Protein AF-C5BN97-F1 (afdb_monomer_lite)

Organism: Teredinibacter turnerae (strain ATCC 39867 / T7901) (NCBI:txid377629)

Sequence (368 aa):
MNRIRDDYDNSREVPTSAPDWLEAVNAIATIKQTDPAAATNGRILEQIHHSADVQHKENLAAYRKSTANRHRILKAMTPYWRKLAYSVDEVGNRLKEITTRAQSIDQQMLKFNEIVAGTHQAERALKASSITQFVIAALVIAVAAGGAFFNFHLIALPMSEMVGSAQRIGGVKVADLAALVIICLETTAGIFLLESLRITQLFPLIGSMDDRVRRAIMICASCLLLILASTESALAFMRDQIALDLANLRASLAGVDSAEGHSGINSWIPLAANMVLGFILPLALTMVAIPLEYLLQTARTLLGSLAEILLAASVSILRLTASGIKHTGVVVIGLYDLLIAAPLWVENLIRQKQRKAENQYAAQTEEF

Foldseek 3Di:
DVLLVVLVVLLDDDDDDDQPLVVLVVVVVPDDDDDPCPVVVVVSVVVSVVSVVVVVVVSVVVVVVSVVVSVVSVVVCVVVVVVVVVVVVVVVVVVVVVVVVVVVVVVVVVLVVCVVVVPPVSVCVVLVVLVVLLVVLVVVLVVLVVLLVVLLVLQLPLQCVVVPVPDDDPNHGVSSVVSVVLLVLLLVLLLLLCVLVVVFDPDVVLVPDDNVVSVVSNVVSVVSLQVSLQVQLVSNLVVVVVVVVVVVVVCVVVVPPPPPDDPPPCPVVVSVVSSVSSNVSSVVSSCSSNSVRSNVVSVVVVVVVVVVVVVVVVVVVVVVVVVVVVVVVVVVVVVVCCVVVVVVVVVVVVVVVVVVVVVVVVVVVVVD

Radius of gyration: 54.44 Å; chains: 1; bounding box: 127×70×196 Å

pLDDT: mean 83.61, std 12.21, range [41.44, 97.0]

Secondary structure (DSSP, 8-state):
-HHHHHHHHTTSPPPPPPPTHHHHHHHHHTS---SS-HHHHHHHHHHHHHHHHHHHHHHHHHHHHHHHHHHHHHHHHHHHHHHHHHHHHHHHHHHHHHHHHHHHHHHHHHHHHHHHTT-HHHHHHHHHHHHHHHHHHHHHHHHHHHHHHHHHHHHHHHHHHHHTTT-EETTEEHHHHHHHHHHHHHHHHHHHHHHHTTS--S-HHHHTS-HHHHHHHHHHHHHHHHHHHHHHHHHHHHHHHHHHHHHHHHHHHTT---------TTTHHHHHHHHHHHHHHHHHHHTTHHHHHHHHHHHHHHHHHHHHHHHHHHHHHHHHHHHHHHHHHHHHHHHHHHHHHHHHHHHHHHHHHHHHHHHHHHHHHTT-

Structure (mmCIF, N/CA/C/O backbone):
data_AF-C5BN97-F1
#
_entry.id   AF-C5BN97-F1
#
loop_
_atom_site.group_PDB
_atom_site.id
_atom_site.type_symbol
_atom_site.label_atom_id
_atom_site.label_alt_id
_atom_site.label_comp_id
_atom_site.label_asym_id
_atom_site.label_entity_id
_atom_site.label_seq_id
_atom_site.pdbx_PDB_ins_code
_atom_site.Cartn_x
_atom_site.Cartn_y
_atom_site.Cartn_z
_atom_site.occupancy
_atom_site.B_iso_or_equiv
_atom_site.auth_seq_id
_atom_site.auth_comp_id
_atom_site.auth_asym_id
_atom_site.auth_atom_id
_atom_site.pdbx_PDB_model_num
ATOM 1 N N . MET A 1 1 ? -33.723 -11.273 41.956 1.00 53.72 1 MET A N 1
ATOM 2 C CA . MET A 1 1 ? -35.151 -11.026 41.668 1.00 53.72 1 MET A CA 1
ATOM 3 C C . MET A 1 1 ? -36.000 -11.080 42.937 1.00 53.72 1 MET A C 1
ATOM 5 O O . MET A 1 1 ? -36.655 -10.091 43.224 1.00 53.72 1 MET A O 1
ATOM 9 N N . ASN A 1 2 ? -35.919 -12.151 43.738 1.00 64.38 2 ASN A N 1
ATOM 10 C CA . ASN A 1 2 ? -36.760 -12.342 44.938 1.00 64.38 2 ASN A CA 1
ATOM 11 C C . ASN A 1 2 ? -36.662 -11.194 45.956 1.00 64.38 2 ASN A C 1
ATOM 13 O O . ASN A 1 2 ? -37.676 -10.634 46.335 1.00 64.38 2 ASN A O 1
ATOM 17 N N . ARG A 1 3 ? -35.448 -10.719 46.255 1.00 64.81 3 ARG A N 1
ATOM 18 C CA . ARG A 1 3 ? -35.224 -9.649 47.244 1.00 64.81 3 ARG A CA 1
ATOM 19 C C . ARG A 1 3 ? -35.916 -8.312 46.924 1.00 64.81 3 ARG A C 1
ATOM 21 O O . ARG A 1 3 ? -36.402 -7.658 47.829 1.00 64.81 3 ARG A O 1
ATOM 28 N N . ILE A 1 4 ? -35.997 -7.922 45.645 1.00 67.12 4 ILE A N 1
ATOM 29 C CA . ILE A 1 4 ? -36.695 -6.686 45.225 1.00 67.12 4 ILE A CA 1
ATOM 30 C C . ILE A 1 4 ? -38.209 -6.845 45.390 1.00 67.12 4 ILE A C 1
ATOM 32 O O . ILE A 1 4 ? -38.893 -5.894 45.752 1.00 67.12 4 ILE A O 1
ATOM 36 N N . ARG A 1 5 ? -38.725 -8.047 45.119 1.00 71.19 5 ARG A N 1
ATOM 37 C CA . ARG A 1 5 ? -40.144 -8.373 45.263 1.00 71.19 5 ARG A CA 1
ATOM 38 C C . ARG A 1 5 ? -40.550 -8.420 46.735 1.00 71.19 5 ARG A C 1
ATOM 40 O O . ARG A 1 5 ? -41.522 -7.775 47.100 1.00 71.19 5 ARG A O 1
ATOM 47 N N . ASP A 1 6 ? -39.742 -9.062 47.572 1.00 75.56 6 ASP A N 1
ATOM 48 C CA . ASP A 1 6 ? -39.957 -9.126 49.020 1.00 75.56 6 ASP A CA 1
ATOM 49 C C . ASP A 1 6 ? -39.900 -7.725 49.652 1.00 75.56 6 ASP A C 1
ATOM 51 O O . ASP A 1 6 ? -40.763 -7.352 50.443 1.00 75.56 6 ASP A O 1
ATOM 55 N N . ASP A 1 7 ? -38.923 -6.900 49.265 1.00 70.88 7 ASP A N 1
ATOM 56 C CA . ASP A 1 7 ? -38.816 -5.514 49.731 1.00 70.88 7 ASP A CA 1
ATOM 57 C C . ASP A 1 7 ? -39.994 -4.641 49.213 1.00 70.88 7 ASP A C 1
ATOM 59 O O . ASP A 1 7 ? -40.399 -3.678 49.873 1.00 70.88 7 ASP A O 1
ATOM 63 N N . TYR A 1 8 ? -40.579 -4.963 48.049 1.00 73.06 8 TYR A N 1
ATOM 64 C CA . TYR A 1 8 ? -41.763 -4.276 47.504 1.00 73.06 8 TYR A CA 1
ATOM 65 C C . TYR A 1 8 ? -43.022 -4.647 48.290 1.00 73.06 8 TYR A C 1
ATOM 67 O O . TYR A 1 8 ? -43.793 -3.774 48.686 1.00 73.06 8 TYR A O 1
ATOM 75 N N . ASP A 1 9 ? -43.195 -5.931 48.591 1.00 75.75 9 ASP A N 1
ATOM 76 C CA . ASP A 1 9 ? -44.310 -6.407 49.403 1.00 75.75 9 ASP A CA 1
ATOM 77 C C . ASP A 1 9 ? -44.235 -5.856 50.839 1.00 75.75 9 ASP A C 1
ATOM 79 O O . ASP A 1 9 ? -45.243 -5.395 51.375 1.00 75.75 9 ASP A O 1
ATOM 83 N N . ASN A 1 10 ? -43.032 -5.756 51.415 1.00 71.25 10 ASN A N 1
ATOM 84 C CA . ASN A 1 10 ? -42.786 -5.163 52.738 1.00 71.25 10 ASN A CA 1
ATOM 85 C C . ASN A 1 10 ? -42.934 -3.631 52.797 1.00 71.25 10 ASN A C 1
ATOM 87 O O . ASN A 1 10 ? -42.893 -3.047 53.883 1.00 71.25 10 ASN A O 1
ATOM 91 N N . SER A 1 11 ? -43.075 -2.956 51.654 1.00 68.88 11 SER A N 1
ATOM 92 C CA . SER A 1 11 ? -43.289 -1.505 51.580 1.00 68.88 11 SER A CA 1
ATOM 93 C C . SER A 1 11 ? -44.742 -1.118 51.276 1.00 68.88 11 SER A C 1
ATOM 95 O O . SER A 1 11 ? -45.037 0.072 51.105 1.00 68.88 11 SER A O 1
ATOM 97 N N . ARG A 1 12 ? -45.664 -2.091 51.275 1.00 72.62 12 ARG A N 1
ATOM 98 C CA . ARG A 1 12 ? -47.114 -1.868 51.199 1.00 72.62 12 ARG A CA 1
ATOM 99 C C . ARG A 1 12 ? -47.658 -1.251 52.491 1.00 72.62 12 ARG A C 1
ATOM 101 O O . ARG A 1 12 ? -47.115 -1.432 53.576 1.00 72.62 12 ARG A O 1
ATOM 108 N N . GLU A 1 13 ? -48.708 -0.452 52.353 1.00 65.00 13 GLU A N 1
ATOM 109 C CA . GLU A 1 13 ? -49.343 0.250 53.467 1.00 65.00 13 GLU A CA 1
ATOM 110 C C . GLU A 1 13 ? -50.206 -0.721 54.279 1.00 65.00 13 GLU A C 1
ATOM 112 O O . GLU A 1 13 ? -51.054 -1.410 53.716 1.00 65.00 13 GLU A O 1
ATOM 117 N N . VAL A 1 14 ? -49.970 -0.798 55.590 1.00 64.75 14 VAL A N 1
ATOM 118 C CA . VAL A 1 14 ? -50.794 -1.598 56.504 1.00 64.75 14 VAL A CA 1
ATOM 119 C C . VAL A 1 14 ? -51.852 -0.667 57.105 1.00 64.75 14 VAL A C 1
ATOM 121 O O . VAL A 1 14 ? -51.467 0.366 57.663 1.00 64.75 14 VAL A O 1
ATOM 124 N N . PRO A 1 15 ? -53.156 -0.979 56.993 1.00 60.38 15 PRO A N 1
ATOM 125 C CA . PRO A 1 15 ? -54.204 -0.163 57.598 1.00 60.38 15 PRO A CA 1
ATOM 126 C C . PRO A 1 15 ? -54.025 -0.123 59.120 1.00 60.38 15 PRO A C 1
ATOM 128 O O . PRO A 1 15 ? -53.744 -1.143 59.750 1.00 60.38 15 PRO A O 1
ATOM 131 N N . THR A 1 16 ? -54.156 1.064 59.713 1.00 63.81 16 THR A N 1
ATOM 132 C CA . THR A 1 16 ? -54.099 1.233 61.171 1.00 63.81 16 THR A CA 1
ATOM 133 C C . THR A 1 16 ? -55.269 0.498 61.824 1.00 63.81 16 THR A C 1
ATOM 135 O O . THR A 1 16 ? -56.381 0.530 61.294 1.00 63.81 16 THR A O 1
ATOM 138 N N . SER A 1 17 ? -55.028 -0.155 62.964 1.00 63.69 17 SER A N 1
ATOM 139 C CA . SER A 1 17 ? -56.060 -0.844 63.746 1.00 63.69 17 SER A CA 1
ATOM 140 C C . SER A 1 17 ? -57.199 0.104 64.141 1.00 63.69 17 SER A C 1
ATOM 142 O O . SER A 1 17 ? -56.994 1.313 64.285 1.00 63.69 17 SER A O 1
ATOM 144 N N . ALA A 1 18 ? -58.409 -0.445 64.283 1.00 61.75 18 ALA A N 1
ATOM 145 C CA . ALA A 1 18 ? -59.579 0.324 64.698 1.00 61.75 18 ALA A CA 1
ATOM 146 C C . ALA A 1 18 ? -59.347 0.967 66.085 1.00 61.75 18 ALA A C 1
ATOM 148 O O . ALA A 1 18 ? -58.600 0.406 66.883 1.00 61.75 18 ALA A O 1
ATOM 149 N N . PRO A 1 19 ? -59.932 2.143 66.377 1.00 70.81 19 PRO A N 1
ATOM 150 C CA . PRO A 1 19 ? -59.651 2.849 67.623 1.00 70.81 19 PRO A CA 1
ATOM 151 C C . PRO A 1 19 ? -60.310 2.182 68.840 1.00 70.81 19 PRO A C 1
ATOM 153 O O . PRO A 1 19 ? -61.517 1.963 68.831 1.00 70.81 19 PRO A O 1
ATOM 156 N N . ASP A 1 20 ? -59.560 1.977 69.923 1.00 63.91 20 ASP A N 1
ATOM 157 C CA . ASP A 1 20 ? -60.065 1.347 71.160 1.00 63.91 20 ASP A CA 1
ATOM 158 C C . ASP A 1 20 ? -61.159 2.166 71.878 1.00 63.91 20 ASP A C 1
ATOM 160 O O . ASP A 1 20 ? -62.021 1.622 72.567 1.00 63.91 20 ASP A O 1
ATOM 164 N N . TRP A 1 21 ? -61.212 3.488 71.669 1.00 66.75 21 TRP A N 1
ATOM 165 C CA . TRP A 1 21 ? -62.285 4.334 72.212 1.00 66.75 21 TRP A CA 1
ATOM 166 C C . TRP A 1 21 ? -63.660 4.031 71.600 1.00 66.75 21 TRP A C 1
ATOM 168 O O . TRP A 1 21 ? -64.679 4.432 72.158 1.00 66.75 21 TRP A O 1
ATOM 178 N N . LEU A 1 22 ? -63.711 3.318 70.472 1.00 68.31 22 LEU A N 1
ATOM 179 C CA . LEU A 1 22 ? -64.952 2.924 69.809 1.00 68.31 22 LEU A CA 1
ATOM 180 C C . LEU A 1 22 ? -65.743 1.930 70.680 1.00 68.31 22 LEU A C 1
ATOM 182 O O . LEU A 1 22 ? -66.969 2.004 70.743 1.00 68.31 22 LEU A O 1
ATOM 186 N N . GLU A 1 23 ? -65.050 1.080 71.445 1.00 67.00 23 GLU A N 1
ATOM 187 C CA . GLU A 1 23 ? -65.662 0.221 72.466 1.00 67.00 23 GLU A CA 1
ATOM 188 C C . GLU A 1 23 ? -66.154 1.029 73.674 1.00 67.00 23 GLU A C 1
ATOM 190 O O . GLU A 1 23 ? -67.265 0.808 74.156 1.00 67.00 23 GLU A O 1
ATOM 195 N N . ALA A 1 24 ? -65.376 2.020 74.122 1.00 65.44 24 ALA A N 1
ATOM 196 C CA . ALA A 1 24 ? -65.758 2.899 75.230 1.00 65.44 24 ALA A CA 1
ATOM 197 C C . ALA A 1 24 ? -66.982 3.776 74.894 1.00 65.44 24 ALA A C 1
ATOM 199 O O . ALA A 1 24 ? -67.859 3.978 75.734 1.00 65.44 24 ALA A O 1
ATOM 200 N N . VAL A 1 25 ? -67.089 4.255 73.651 1.00 67.25 25 VAL A N 1
ATOM 201 C CA . VAL A 1 25 ? -68.254 5.004 73.153 1.00 67.25 25 VAL A CA 1
ATOM 202 C C . VAL A 1 25 ? -69.480 4.099 73.011 1.00 67.25 25 VAL A C 1
ATOM 204 O O . VAL A 1 25 ? -70.577 4.498 73.404 1.00 67.25 25 VAL A O 1
ATOM 207 N N . ASN A 1 26 ? -69.308 2.861 72.537 1.00 64.62 26 ASN A N 1
ATOM 208 C CA . ASN A 1 26 ? -70.389 1.871 72.504 1.00 64.62 26 ASN A CA 1
ATOM 209 C C . ASN A 1 26 ? -70.886 1.507 73.915 1.00 64.62 26 ASN A C 1
ATOM 211 O O . ASN A 1 26 ? -72.090 1.348 74.127 1.00 64.62 26 ASN A O 1
ATOM 215 N N . ALA A 1 27 ? -69.988 1.440 74.901 1.00 65.50 27 ALA A N 1
ATOM 216 C CA . ALA A 1 27 ? -70.355 1.217 76.296 1.00 65.50 27 ALA A CA 1
ATOM 217 C C . ALA A 1 27 ? -71.216 2.365 76.856 1.00 65.50 27 ALA A C 1
ATOM 219 O O . ALA A 1 27 ? -72.228 2.095 77.499 1.00 65.50 27 ALA A O 1
ATOM 220 N N . ILE A 1 28 ? -70.895 3.630 76.545 1.00 62.81 28 ILE A N 1
ATOM 221 C CA . ILE A 1 28 ? -71.732 4.791 76.910 1.00 62.81 28 ILE A CA 1
ATOM 222 C C . ILE A 1 28 ? -73.097 4.738 76.220 1.00 62.81 28 ILE A C 1
ATOM 224 O O . ILE A 1 28 ? -74.115 4.968 76.869 1.00 62.81 28 ILE A O 1
ATOM 228 N N . ALA A 1 29 ? -73.138 4.411 74.925 1.00 63.38 29 ALA A N 1
ATOM 229 C CA . ALA A 1 29 ? -74.383 4.342 74.156 1.00 63.38 29 ALA A CA 1
ATOM 230 C C . ALA A 1 29 ? -75.375 3.291 74.697 1.00 63.38 29 ALA A C 1
ATOM 232 O O . ALA A 1 29 ? -76.575 3.376 74.438 1.00 63.38 29 ALA A O 1
ATOM 233 N N . THR A 1 30 ? -74.882 2.321 75.472 1.00 62.50 30 THR A N 1
ATOM 234 C CA . THR A 1 30 ? -75.681 1.240 76.065 1.00 62.50 30 THR A CA 1
ATOM 235 C C . THR A 1 30 ? -76.253 1.612 77.448 1.00 62.50 30 THR A C 1
ATOM 237 O O . THR A 1 30 ? -77.177 0.955 77.933 1.00 62.50 30 THR A O 1
ATOM 240 N N . ILE A 1 31 ? -75.765 2.681 78.095 1.00 60.34 31 ILE A N 1
ATOM 241 C CA . ILE A 1 31 ? -76.216 3.110 79.431 1.00 60.34 31 ILE A CA 1
ATOM 242 C C . ILE A 1 31 ? -77.479 3.985 79.303 1.00 60.34 31 ILE A C 1
ATOM 244 O O . ILE A 1 31 ? -77.442 5.099 78.784 1.00 60.34 31 ILE A O 1
ATOM 248 N N . LYS A 1 32 ? -78.623 3.497 79.806 1.00 50.97 32 LYS A N 1
ATOM 249 C CA . LYS A 1 32 ? -79.885 4.262 79.895 1.00 50.97 32 LYS A CA 1
ATOM 250 C C . LYS A 1 32 ? -79.780 5.375 80.953 1.00 50.97 32 LYS A C 1
ATOM 252 O O . LYS A 1 32 ? -79.391 5.111 82.085 1.00 50.97 32 LYS A O 1
ATOM 257 N N . GLN A 1 33 ? -80.175 6.600 80.591 1.00 54.06 33 GLN A N 1
ATOM 258 C CA . GLN A 1 33 ? -80.164 7.796 81.448 1.00 54.06 33 GLN A CA 1
ATOM 259 C C . GLN A 1 33 ? -81.056 7.644 82.694 1.00 54.06 33 GLN A C 1
ATOM 261 O O . GLN A 1 33 ? -82.283 7.655 82.598 1.00 54.06 33 GLN A O 1
ATOM 266 N N . THR A 1 34 ? -80.454 7.554 83.880 1.00 41.44 34 THR A N 1
ATOM 267 C CA . THR A 1 34 ? -81.095 7.863 85.171 1.00 41.44 34 THR A CA 1
ATOM 268 C C . THR A 1 34 ? -80.001 8.372 86.131 1.00 41.44 34 THR A C 1
ATOM 270 O O . THR A 1 34 ? -78.968 7.725 86.272 1.00 41.44 34 THR A O 1
ATOM 273 N N . ASP A 1 35 ? -80.179 9.568 86.704 1.00 50.03 35 ASP A N 1
ATOM 274 C CA . ASP A 1 35 ? -79.165 10.344 87.462 1.00 50.03 35 ASP A CA 1
ATOM 275 C C . ASP A 1 35 ? -79.005 9.868 88.931 1.00 50.03 35 ASP A C 1
ATOM 277 O O . ASP A 1 35 ? -79.965 9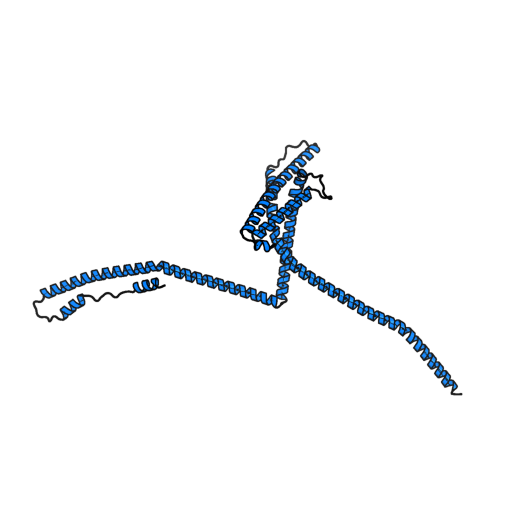.312 89.470 1.00 50.03 35 ASP A O 1
ATOM 281 N N . PRO A 1 36 ? -77.849 10.070 89.617 1.00 52.34 36 PRO A N 1
ATOM 282 C CA . PRO A 1 36 ? -76.900 11.182 89.484 1.00 52.34 36 PRO A CA 1
ATOM 283 C C . PRO A 1 36 ? -75.606 10.769 88.760 1.00 52.34 36 PRO A C 1
ATOM 285 O O . PRO A 1 36 ? -74.677 10.208 89.337 1.00 52.34 36 PRO A O 1
ATOM 288 N N . ALA A 1 37 ? -75.539 11.072 87.472 1.00 55.94 37 ALA A N 1
ATOM 289 C CA . ALA A 1 37 ? -74.556 10.602 86.510 1.00 55.94 37 ALA A CA 1
ATOM 290 C C . ALA A 1 37 ? -73.583 11.702 86.047 1.00 55.94 37 ALA A C 1
ATOM 292 O O . ALA A 1 37 ? -72.834 11.500 85.100 1.00 55.94 37 ALA A O 1
ATOM 293 N N . ALA A 1 38 ? -73.524 12.866 86.702 1.00 53.94 38 ALA A N 1
ATOM 294 C CA . ALA A 1 38 ? -72.570 13.918 86.326 1.00 53.94 38 ALA A CA 1
ATOM 295 C C . ALA A 1 38 ? -71.106 13.535 86.641 1.00 53.94 38 ALA A C 1
ATOM 297 O O . ALA A 1 38 ? -70.209 13.769 85.831 1.00 53.94 38 ALA A O 1
ATOM 298 N N . ALA A 1 39 ? -70.856 12.894 87.790 1.00 52.94 39 ALA A N 1
ATOM 299 C CA . ALA A 1 39 ? -69.507 12.504 88.212 1.00 52.94 39 ALA A CA 1
ATOM 300 C C . ALA A 1 39 ? -68.997 11.230 87.510 1.00 52.94 39 ALA A C 1
ATOM 302 O O . ALA A 1 39 ? -67.808 11.120 87.215 1.00 52.94 39 ALA A O 1
ATOM 303 N N . THR A 1 40 ? -69.880 10.273 87.209 1.00 58.97 40 THR A N 1
ATOM 304 C CA . THR A 1 40 ? -69.545 9.065 86.436 1.00 58.97 40 THR A CA 1
ATOM 305 C C . THR A 1 40 ? -69.360 9.379 84.955 1.00 58.97 40 THR A C 1
ATOM 307 O O . THR A 1 40 ? -68.375 8.927 84.380 1.00 58.97 40 THR A O 1
ATOM 310 N N . ASN A 1 41 ? -70.204 10.227 84.355 1.00 63.38 41 ASN A N 1
ATOM 311 C CA . ASN A 1 41 ? -70.009 10.659 82.968 1.00 63.38 41 ASN A CA 1
ATOM 312 C C . ASN A 1 41 ? -68.730 11.488 82.816 1.00 63.38 41 ASN A C 1
ATOM 314 O O . ASN A 1 41 ? -67.977 11.243 81.882 1.00 63.38 41 ASN A O 1
ATOM 318 N N . GLY A 1 42 ? -68.426 12.394 83.755 1.00 63.84 42 GLY A N 1
ATOM 319 C CA . GLY A 1 42 ? -67.171 13.155 83.753 1.00 63.84 42 GLY A CA 1
ATOM 320 C C . GLY A 1 42 ? -65.928 12.260 83.781 1.00 63.84 42 GLY A C 1
ATOM 321 O O . GLY A 1 42 ? -65.046 12.427 82.947 1.00 63.84 42 GLY A O 1
ATOM 322 N N . ARG A 1 43 ? -65.894 11.247 84.662 1.00 65.06 43 ARG A N 1
ATOM 323 C CA . ARG A 1 43 ? -64.767 10.296 84.745 1.00 65.06 43 ARG A CA 1
ATOM 324 C C . ARG A 1 43 ? -64.641 9.408 83.509 1.00 65.06 43 ARG A C 1
ATOM 326 O O . ARG A 1 43 ? -63.524 9.129 83.091 1.00 65.06 43 ARG A O 1
ATOM 333 N N . ILE A 1 44 ? -65.753 8.981 82.908 1.00 69.25 44 ILE A N 1
ATOM 334 C CA . ILE A 1 44 ? -65.723 8.169 81.683 1.00 69.25 44 ILE A CA 1
ATOM 335 C C . ILE A 1 44 ? -65.314 9.028 80.475 1.00 69.25 44 ILE A C 1
ATOM 337 O O . ILE A 1 44 ? -64.499 8.584 79.676 1.00 69.25 44 ILE A O 1
ATOM 341 N N . LEU A 1 45 ? -65.804 10.267 80.350 1.00 71.88 45 LEU A N 1
ATOM 342 C CA . LEU A 1 45 ? -65.349 11.218 79.325 1.00 71.88 45 LEU A CA 1
ATOM 343 C C . LEU A 1 45 ? -63.864 11.554 79.482 1.00 71.88 45 LEU A C 1
ATOM 345 O O . LEU A 1 45 ? -63.149 11.631 78.488 1.00 71.88 45 LEU A O 1
ATOM 349 N N . GLU A 1 46 ? -63.384 11.703 80.714 1.00 73.81 46 GLU A N 1
ATOM 350 C CA . GLU A 1 46 ? -61.967 11.910 81.010 1.00 73.81 46 GLU A CA 1
ATOM 351 C C . GLU A 1 46 ? -61.131 10.669 80.660 1.00 73.81 46 GLU A C 1
ATOM 353 O O . GLU A 1 46 ? -60.049 10.792 80.089 1.00 73.81 46 GLU A O 1
ATOM 358 N N . GLN A 1 47 ? -61.668 9.466 80.880 1.00 75.31 47 GLN A N 1
ATOM 359 C CA . GLN A 1 47 ? -61.051 8.204 80.466 1.00 75.31 47 GLN A CA 1
ATOM 360 C C . GLN A 1 47 ? -61.069 8.010 78.935 1.00 75.31 47 GLN A C 1
ATOM 362 O O . GLN A 1 47 ? -60.092 7.519 78.371 1.00 75.31 47 GLN A O 1
ATOM 367 N N . ILE A 1 48 ? -62.118 8.453 78.231 1.00 78.00 48 ILE A N 1
ATOM 368 C CA . ILE A 1 48 ? -62.166 8.496 76.759 1.00 78.00 48 ILE A CA 1
ATOM 369 C C . ILE A 1 48 ? -61.159 9.509 76.225 1.00 78.00 48 ILE A C 1
ATOM 371 O O . ILE A 1 48 ? -60.406 9.186 75.316 1.00 78.00 48 ILE A O 1
ATOM 375 N N . HIS A 1 49 ? -61.093 10.709 76.798 1.00 76.44 49 HIS A N 1
ATOM 376 C CA . HIS A 1 49 ? -60.125 11.724 76.394 1.00 76.44 49 HIS A CA 1
ATOM 377 C C . HIS A 1 49 ? -58.685 11.241 76.622 1.00 76.44 49 HIS A C 1
ATOM 379 O O . HIS A 1 49 ? -57.843 11.366 75.736 1.00 76.44 49 HIS A O 1
ATOM 385 N N . HIS A 1 50 ? -58.407 10.628 77.776 1.00 80.00 50 HIS A N 1
ATOM 386 C CA . HIS A 1 50 ? -57.095 10.064 78.081 1.00 80.00 50 HIS A CA 1
ATOM 387 C C . HIS A 1 50 ? -56.740 8.890 77.155 1.00 80.00 50 HIS A C 1
ATOM 389 O O . HIS A 1 50 ? -55.654 8.882 76.584 1.00 80.00 50 HIS A O 1
ATOM 395 N N . SER A 1 51 ? -57.656 7.938 76.941 1.00 80.81 51 SER A N 1
ATOM 396 C CA . SER A 1 51 ? -57.432 6.810 76.021 1.00 80.81 51 SER A CA 1
ATOM 397 C C . SER A 1 51 ? -57.283 7.265 74.567 1.00 80.81 51 SER A C 1
ATOM 399 O O . SER A 1 51 ? -56.414 6.762 73.864 1.00 80.81 51 SER A O 1
ATOM 401 N N . ALA A 1 52 ? -58.044 8.268 74.123 1.00 79.00 52 ALA A N 1
ATOM 402 C CA . ALA A 1 52 ? -57.919 8.845 72.790 1.00 79.00 52 ALA A CA 1
ATOM 403 C C . ALA A 1 52 ? -56.581 9.576 72.597 1.00 79.00 52 ALA A C 1
ATOM 405 O O . ALA A 1 52 ? -55.964 9.417 71.547 1.00 79.00 52 ALA A O 1
ATOM 406 N N . ASP A 1 53 ? -56.100 10.334 73.589 1.00 80.12 53 ASP A N 1
ATOM 407 C CA . ASP A 1 53 ? -54.808 11.032 73.511 1.00 80.12 53 ASP A CA 1
ATOM 408 C C . ASP A 1 53 ? -53.621 10.049 73.563 1.00 80.12 53 ASP A C 1
ATOM 410 O O . ASP A 1 53 ? -52.667 10.177 72.791 1.00 80.12 53 ASP A O 1
ATOM 414 N N . VAL A 1 54 ? -53.700 9.010 74.406 1.00 83.50 54 VAL A N 1
ATOM 415 C CA . VAL A 1 54 ? -52.706 7.921 74.450 1.00 83.50 54 VAL A CA 1
ATOM 416 C C . VAL A 1 54 ? -52.690 7.156 73.124 1.00 83.50 54 VAL A C 1
ATOM 418 O O . VAL A 1 54 ? -51.636 7.061 72.495 1.00 83.50 54 VAL A O 1
ATOM 421 N N . GLN A 1 55 ? -53.850 6.718 72.628 1.00 81.12 55 GLN A N 1
ATOM 422 C CA . GLN A 1 55 ? -53.959 6.006 71.354 1.00 81.12 55 GLN A CA 1
ATOM 423 C C . GLN A 1 55 ? -53.505 6.872 70.176 1.00 81.12 55 GLN A C 1
ATOM 425 O O . GLN A 1 55 ? -52.856 6.383 69.255 1.00 81.12 55 GLN A O 1
ATOM 430 N N . HIS A 1 56 ? -53.820 8.170 70.174 1.00 80.06 56 HIS A N 1
ATOM 431 C CA . HIS A 1 56 ? -53.381 9.086 69.126 1.00 80.06 56 HIS A CA 1
ATOM 432 C C . HIS A 1 56 ? -51.854 9.221 69.104 1.00 80.06 56 HIS A C 1
ATOM 434 O O . HIS A 1 56 ? -51.246 9.155 68.032 1.00 80.06 56 HIS A O 1
ATOM 440 N N . LYS A 1 57 ? -51.221 9.349 70.277 1.00 84.25 57 LYS A N 1
ATOM 441 C CA . LYS A 1 57 ? -49.757 9.384 70.410 1.00 84.25 57 LYS A CA 1
ATOM 442 C C . LYS A 1 57 ? -49.116 8.069 69.969 1.00 84.25 57 LYS A C 1
ATOM 444 O O . LYS A 1 57 ? -48.132 8.105 69.226 1.00 84.25 57 LYS A O 1
ATOM 449 N N . GLU A 1 58 ? -49.681 6.930 70.358 1.00 85.31 58 GLU A N 1
ATOM 450 C CA . GLU A 1 58 ? -49.192 5.607 69.957 1.00 85.31 58 GLU A CA 1
ATOM 451 C C . GLU A 1 58 ? -49.361 5.357 68.455 1.00 85.31 58 GLU A C 1
ATOM 453 O O . GLU A 1 58 ? -48.398 4.977 67.785 1.00 85.31 58 GLU A O 1
ATOM 458 N N . ASN A 1 59 ? -50.528 5.671 67.890 1.00 83.12 59 ASN A N 1
ATOM 459 C CA . ASN A 1 59 ? -50.797 5.555 66.458 1.00 83.12 59 ASN A CA 1
ATOM 460 C C . ASN A 1 59 ? -49.884 6.478 65.642 1.00 83.12 59 ASN A C 1
ATOM 462 O O . ASN A 1 59 ? -49.333 6.047 64.630 1.00 83.12 59 ASN A O 1
ATOM 466 N N . LEU A 1 60 ? -49.658 7.724 66.078 1.00 82.81 60 LEU A N 1
ATOM 467 C CA . LEU A 1 60 ? -48.712 8.631 65.420 1.00 82.81 60 LEU A CA 1
ATOM 468 C C . LEU A 1 60 ? -47.274 8.109 65.487 1.00 82.81 60 LEU A C 1
ATOM 470 O O . LEU A 1 60 ? -46.548 8.191 64.494 1.00 82.81 60 LEU A O 1
ATOM 474 N N . ALA A 1 61 ? -46.842 7.572 66.630 1.00 85.19 61 ALA A N 1
ATOM 475 C CA . ALA A 1 61 ? -45.510 6.994 66.778 1.00 85.19 61 ALA A CA 1
ATOM 476 C C . ALA A 1 61 ? -45.334 5.745 65.896 1.00 85.19 61 ALA A C 1
ATOM 478 O O . ALA A 1 61 ? -44.329 5.625 65.186 1.00 85.19 61 ALA A O 1
ATOM 479 N N . ALA A 1 62 ? -46.328 4.855 65.873 1.00 83.88 62 ALA A N 1
ATOM 480 C CA . ALA A 1 62 ? -46.357 3.668 65.025 1.00 83.88 62 ALA A CA 1
ATOM 481 C C . ALA A 1 62 ? -46.374 4.034 63.534 1.00 83.88 62 ALA A C 1
ATOM 483 O O . ALA A 1 62 ? -45.599 3.479 62.751 1.00 83.88 62 ALA A O 1
ATOM 484 N N . TYR A 1 63 ? -47.176 5.027 63.145 1.00 81.69 63 TYR A N 1
ATOM 485 C CA . TYR A 1 63 ? -47.255 5.525 61.774 1.00 81.69 63 TYR A CA 1
ATOM 486 C C . TYR A 1 63 ? -45.926 6.139 61.317 1.00 81.69 63 TYR A C 1
ATOM 488 O O . TYR A 1 63 ? -45.409 5.797 60.249 1.00 81.69 63 TYR A O 1
ATOM 496 N N . ARG A 1 64 ? -45.304 6.982 62.155 1.00 85.12 64 ARG A N 1
ATOM 497 C CA . ARG A 1 64 ? -43.972 7.554 61.890 1.00 85.12 64 ARG A CA 1
ATOM 498 C C . ARG A 1 64 ? -42.915 6.463 61.727 1.00 85.12 64 ARG A C 1
ATOM 500 O O . ARG A 1 64 ? -42.132 6.511 60.779 1.00 85.12 64 ARG A O 1
ATOM 507 N N . LYS A 1 65 ? -42.913 5.454 62.605 1.00 86.62 65 LYS A N 1
ATOM 508 C CA . LYS A 1 65 ? -41.983 4.315 62.545 1.00 86.62 65 LYS A CA 1
ATOM 509 C C . LYS A 1 65 ? -42.182 3.473 61.280 1.00 86.62 65 LYS A C 1
ATOM 511 O O . LYS A 1 65 ? -41.202 3.128 60.621 1.00 86.62 65 LYS A O 1
ATOM 516 N N . SER A 1 66 ? -43.432 3.190 60.912 1.00 85.38 66 SER A N 1
ATOM 517 C CA . SER A 1 66 ? -43.789 2.471 59.682 1.00 85.38 66 SER A CA 1
ATOM 518 C C . SER A 1 66 ? -43.328 3.231 58.433 1.00 85.38 66 SER A C 1
ATOM 520 O O . SER A 1 66 ? -42.625 2.679 57.583 1.00 85.38 66 SER A O 1
ATOM 522 N N . THR A 1 67 ? -43.608 4.535 58.372 1.00 84.31 67 THR A N 1
ATOM 523 C CA . THR A 1 67 ? -43.214 5.413 57.258 1.00 84.31 67 THR A CA 1
ATOM 524 C C . THR A 1 67 ? -41.695 5.485 57.104 1.00 84.31 67 THR A C 1
ATOM 526 O O . THR A 1 67 ? -41.165 5.338 56.001 1.00 84.31 67 THR A O 1
ATOM 529 N N . ALA A 1 68 ? -40.970 5.634 58.216 1.00 86.50 68 ALA A N 1
ATOM 530 C CA . ALA A 1 68 ? -39.511 5.632 58.216 1.00 86.50 68 ALA A CA 1
ATOM 531 C C . ALA A 1 68 ? -38.938 4.298 57.707 1.00 86.50 68 ALA A C 1
ATOM 533 O O . ALA A 1 68 ? -37.985 4.292 56.922 1.00 86.50 68 ALA A O 1
ATOM 534 N N . ASN A 1 69 ? -39.534 3.164 58.095 1.00 86.00 69 ASN A N 1
ATOM 535 C CA . ASN A 1 69 ? -39.100 1.853 57.616 1.00 86.00 69 ASN A CA 1
ATOM 536 C C . ASN A 1 69 ? -39.351 1.681 56.107 1.00 86.00 69 ASN A C 1
ATOM 538 O O . ASN A 1 69 ? -38.459 1.215 55.399 1.00 86.00 69 ASN A O 1
ATOM 542 N N . ARG A 1 70 ? -40.500 2.139 55.591 1.00 84.38 70 ARG A N 1
ATOM 543 C CA . ARG A 1 70 ? -40.810 2.125 54.148 1.00 84.38 70 ARG A CA 1
ATOM 544 C C . ARG A 1 70 ? -39.816 2.962 53.350 1.00 84.38 70 ARG A C 1
ATOM 546 O O . ARG A 1 70 ? -39.243 2.468 52.381 1.00 84.38 70 ARG A O 1
ATOM 553 N N . HIS A 1 71 ? -39.539 4.193 53.779 1.00 87.38 71 HIS A N 1
ATOM 554 C CA . HIS A 1 71 ? -38.542 5.034 53.112 1.00 87.38 71 HIS A CA 1
ATOM 555 C C . HIS A 1 71 ? -37.133 4.437 53.161 1.00 87.38 71 HIS A C 1
ATOM 557 O O . HIS A 1 71 ? -36.396 4.542 52.181 1.00 87.38 71 HIS A O 1
ATOM 563 N N . ARG A 1 72 ? -36.760 3.763 54.255 1.00 87.94 72 ARG A N 1
ATOM 564 C CA . ARG A 1 72 ? -35.481 3.048 54.354 1.00 87.94 72 ARG A CA 1
ATOM 565 C C . ARG A 1 72 ? -35.388 1.904 53.341 1.00 87.94 72 ARG A C 1
ATOM 567 O O . ARG A 1 72 ? -34.360 1.784 52.678 1.00 87.94 72 ARG A O 1
ATOM 574 N N . ILE A 1 73 ? -36.446 1.103 53.202 1.00 86.88 73 ILE A N 1
ATOM 575 C CA . ILE A 1 73 ? -36.518 -0.001 52.232 1.00 86.88 73 ILE A CA 1
ATOM 576 C C . ILE A 1 73 ? -36.467 0.543 50.796 1.00 86.88 73 ILE A C 1
ATOM 578 O O . ILE A 1 73 ? -35.626 0.118 50.008 1.00 86.88 73 ILE A O 1
ATOM 582 N N . LEU A 1 74 ? -37.273 1.560 50.474 1.00 85.31 74 LEU A N 1
ATOM 583 C CA . LEU A 1 74 ? -37.269 2.205 49.154 1.00 85.31 74 LEU A CA 1
ATOM 584 C C . LEU A 1 74 ? -35.897 2.797 48.798 1.00 85.31 74 LEU A C 1
ATOM 586 O O . LEU A 1 74 ? -35.410 2.614 47.684 1.00 85.31 74 LEU A O 1
ATOM 590 N N . LYS A 1 75 ? -35.228 3.449 49.757 1.00 86.69 75 LYS A N 1
ATOM 591 C CA . LYS A 1 75 ? -33.864 3.970 49.577 1.00 86.69 75 LYS A CA 1
ATOM 592 C C . LYS A 1 75 ? -32.843 2.852 49.343 1.00 86.69 75 LYS A C 1
ATOM 594 O O . LYS A 1 75 ? -31.908 3.028 48.565 1.00 86.69 75 LYS A O 1
ATOM 599 N N . ALA A 1 76 ? -33.013 1.700 49.993 1.00 87.50 76 ALA A N 1
ATOM 600 C CA . ALA A 1 76 ? -32.156 0.536 49.778 1.00 87.50 76 ALA A CA 1
ATOM 601 C C . ALA A 1 76 ? -32.359 -0.102 48.389 1.00 87.50 76 ALA A C 1
ATOM 603 O O . ALA A 1 76 ? -31.421 -0.691 47.849 1.00 87.50 76 ALA A O 1
ATOM 604 N N . MET A 1 77 ? -33.538 0.058 47.774 1.00 84.50 77 MET A N 1
ATOM 605 C CA . MET A 1 77 ? -33.824 -0.434 46.421 1.00 84.50 77 MET A CA 1
ATOM 606 C C . MET A 1 77 ? -33.236 0.425 45.293 1.00 84.50 77 MET A C 1
ATOM 608 O O . MET A 1 77 ? -32.937 -0.108 44.222 1.00 84.50 77 MET A O 1
ATOM 612 N N . THR A 1 78 ? -33.065 1.736 45.496 1.00 86.69 78 THR A N 1
ATOM 613 C CA . THR A 1 78 ? -32.578 2.683 44.473 1.00 86.69 78 THR A CA 1
ATOM 614 C C . THR A 1 78 ? -31.351 2.195 43.676 1.00 86.69 78 THR A C 1
ATOM 616 O O . THR A 1 78 ? -31.390 2.261 42.444 1.00 86.69 78 THR A O 1
ATOM 619 N N . PRO A 1 79 ? -30.265 1.674 44.293 1.00 89.25 79 PRO A N 1
ATOM 620 C CA . PRO A 1 79 ? -29.105 1.199 43.534 1.00 89.25 79 PRO A CA 1
ATOM 621 C C . PRO A 1 79 ? -29.415 -0.004 42.633 1.00 89.25 79 PRO A C 1
ATOM 623 O O . PRO A 1 79 ? -28.830 -0.121 41.557 1.00 89.25 79 PRO A O 1
ATOM 626 N N . TYR A 1 80 ? -30.337 -0.887 43.029 1.00 86.69 80 TYR A N 1
ATOM 627 C CA . TYR A 1 80 ? -30.724 -2.046 42.220 1.00 86.69 80 TYR A CA 1
ATOM 628 C C . TYR A 1 80 ? -31.551 -1.633 41.003 1.00 86.69 80 TYR A C 1
ATOM 630 O O . TYR A 1 80 ? -31.285 -2.112 39.903 1.00 86.69 80 TYR A O 1
ATOM 638 N N . TRP A 1 81 ? -32.478 -0.685 41.170 1.00 87.56 81 TRP A N 1
ATOM 639 C CA . TRP A 1 81 ? -33.215 -0.088 40.053 1.00 87.56 81 TRP A CA 1
ATOM 640 C C . TRP A 1 81 ? -32.289 0.606 39.059 1.00 87.56 81 TRP A C 1
ATOM 642 O O . TRP A 1 81 ? -32.440 0.426 37.853 1.00 87.56 81 TRP A O 1
ATOM 652 N N . ARG A 1 82 ? -31.276 1.330 39.550 1.00 90.31 82 ARG A N 1
ATOM 653 C CA . ARG A 1 82 ? -30.278 1.971 38.686 1.00 90.31 82 ARG A CA 1
ATOM 654 C C . ARG A 1 82 ? -29.450 0.950 37.903 1.00 90.31 82 ARG A C 1
ATOM 656 O O . ARG A 1 82 ? -29.220 1.153 36.717 1.00 90.31 82 ARG A O 1
ATOM 663 N N . LYS A 1 83 ? -29.037 -0.153 38.539 1.00 90.75 83 LYS A N 1
ATOM 664 C CA . LYS A 1 83 ? -28.337 -1.258 37.857 1.00 90.75 83 LYS A CA 1
ATOM 665 C C . LYS A 1 83 ? -29.207 -1.919 36.790 1.00 90.75 83 LYS A C 1
ATOM 667 O O . LYS A 1 83 ? -28.709 -2.216 35.712 1.00 90.75 83 LYS A O 1
ATOM 672 N N . LEU A 1 84 ? -30.489 -2.134 37.077 1.00 92.06 84 LEU A N 1
ATOM 673 C CA . LEU A 1 84 ? -31.420 -2.730 36.122 1.00 92.06 84 LEU A CA 1
ATOM 674 C C . LEU A 1 84 ? -31.667 -1.799 34.930 1.00 92.06 84 LEU A C 1
ATOM 676 O O . LEU A 1 84 ? -31.571 -2.244 33.793 1.00 92.06 84 LEU A O 1
ATOM 680 N N . ALA A 1 85 ? -31.887 -0.506 35.181 1.00 92.19 85 ALA A N 1
ATOM 681 C CA . ALA A 1 85 ? -32.007 0.500 34.129 1.00 92.19 85 ALA A CA 1
ATOM 682 C C . ALA A 1 85 ? -30.749 0.550 33.248 1.00 92.19 85 ALA A C 1
ATOM 684 O O . ALA A 1 85 ? -30.861 0.522 32.028 1.00 92.19 85 ALA A O 1
ATOM 685 N N . TYR A 1 86 ? -29.561 0.538 33.861 1.00 94.50 86 TYR A N 1
ATOM 686 C CA . TYR A 1 86 ? -28.294 0.497 33.129 1.00 94.50 86 TYR A CA 1
ATOM 687 C C . TYR A 1 86 ? -28.156 -0.770 32.277 1.00 94.50 86 TYR A C 1
ATOM 689 O O . TYR A 1 86 ? -27.811 -0.688 31.107 1.00 94.50 86 TYR A O 1
ATOM 697 N N . SER A 1 87 ? -28.480 -1.942 32.831 1.00 94.19 87 SER A N 1
ATOM 698 C CA . SER A 1 87 ? -28.418 -3.204 32.088 1.00 94.19 87 SER A CA 1
ATOM 699 C C . SER A 1 87 ? -29.392 -3.236 30.909 1.00 94.19 87 SER A C 1
ATOM 701 O O . SER A 1 87 ? -29.054 -3.789 29.868 1.00 94.19 87 SER A O 1
ATOM 703 N N . VAL A 1 88 ? -30.594 -2.672 31.059 1.00 95.19 88 VAL A N 1
ATOM 704 C CA . VAL A 1 88 ? -31.578 -2.580 29.969 1.00 95.19 88 VAL A CA 1
ATOM 705 C C . VAL A 1 88 ? -31.095 -1.617 28.885 1.00 95.19 88 VAL A C 1
ATOM 707 O O . VAL A 1 88 ? -31.204 -1.936 27.703 1.00 95.19 88 VAL A O 1
ATOM 710 N N . ASP A 1 89 ? -30.519 -0.479 29.272 1.00 95.06 89 ASP A N 1
ATOM 711 C CA . ASP A 1 89 ? -29.946 0.487 28.332 1.00 95.06 89 ASP A CA 1
ATOM 712 C C . ASP A 1 89 ? -28.750 -0.103 27.566 1.00 95.06 89 ASP A C 1
ATOM 714 O O . ASP A 1 89 ? -28.673 -0.004 26.341 1.00 95.06 89 ASP A O 1
ATOM 718 N N . GLU A 1 90 ? -27.864 -0.825 28.258 1.00 95.06 90 GLU A N 1
ATOM 719 C CA . GLU A 1 90 ? -26.738 -1.524 27.640 1.00 95.06 90 GLU A CA 1
ATOM 720 C C . GLU A 1 90 ? -27.207 -2.588 26.636 1.00 95.06 90 GLU A C 1
ATOM 722 O O . GLU A 1 90 ? -26.680 -2.665 25.524 1.00 95.06 90 GLU A O 1
ATOM 727 N N . VAL A 1 91 ? -28.234 -3.374 26.980 1.00 96.75 91 VAL A N 1
ATOM 728 C CA . VAL A 1 91 ? -28.846 -4.337 26.050 1.00 96.75 91 VAL A CA 1
ATOM 729 C C . VAL A 1 91 ? -29.459 -3.619 24.847 1.00 96.75 91 VAL A C 1
ATOM 731 O O . VAL A 1 91 ? -29.250 -4.057 23.717 1.00 96.75 91 VAL A O 1
ATOM 734 N N . GLY A 1 92 ? -30.157 -2.500 25.057 1.00 96.06 92 GLY A N 1
ATOM 735 C CA . GLY A 1 92 ? -30.716 -1.685 23.977 1.00 96.06 92 GLY A CA 1
ATOM 736 C C . GLY A 1 92 ? -29.646 -1.160 23.017 1.00 96.06 92 GLY A C 1
ATOM 737 O O . GLY A 1 92 ? -29.815 -1.235 21.798 1.00 96.06 92 GLY A O 1
ATOM 738 N N . ASN A 1 93 ? -28.514 -0.693 23.545 1.00 95.62 93 ASN A N 1
ATOM 739 C CA . ASN A 1 93 ? -27.388 -0.224 22.738 1.00 95.62 93 ASN A CA 1
ATOM 740 C C . ASN A 1 93 ? -26.731 -1.363 21.948 1.00 95.62 93 ASN A C 1
ATOM 742 O O . ASN A 1 93 ? -26.491 -1.212 20.750 1.00 95.62 93 ASN A O 1
ATOM 746 N N . ARG A 1 94 ? -26.526 -2.533 22.567 1.00 95.06 94 ARG A N 1
ATOM 747 C CA . ARG A 1 94 ? -26.015 -3.724 21.866 1.00 95.06 94 ARG A CA 1
ATOM 748 C C . ARG A 1 94 ? -26.963 -4.190 20.758 1.00 95.06 94 ARG A C 1
ATOM 750 O O . ARG A 1 94 ? -26.505 -4.564 19.683 1.00 95.06 94 ARG A O 1
ATOM 757 N N . LEU A 1 95 ? -28.278 -4.133 20.979 1.00 95.69 95 LEU A N 1
ATOM 758 C CA . LEU A 1 95 ? -29.270 -4.502 19.964 1.00 95.69 95 LEU A CA 1
ATOM 759 C C . LEU A 1 95 ? -29.233 -3.547 18.759 1.00 95.69 95 LEU A C 1
ATOM 761 O O . LEU A 1 95 ? -29.289 -3.989 17.609 1.00 95.69 95 LEU A O 1
ATOM 765 N N . LYS A 1 96 ? -29.096 -2.238 19.016 1.00 95.56 96 LYS A N 1
ATOM 766 C CA . LYS A 1 96 ? -28.901 -1.228 17.964 1.00 95.56 96 LYS A CA 1
ATOM 767 C C . LYS A 1 96 ? -27.636 -1.509 17.164 1.00 95.56 96 LYS A C 1
ATOM 769 O O . LYS A 1 96 ? -27.688 -1.505 15.941 1.00 95.56 96 LYS A O 1
ATOM 774 N N . GLU A 1 97 ? -26.528 -1.808 17.837 1.00 95.06 97 GLU A N 1
ATOM 775 C CA . GLU A 1 97 ? -25.269 -2.140 17.172 1.00 95.06 97 GLU A CA 1
ATOM 776 C C . GLU A 1 97 ? -25.397 -3.389 16.288 1.00 95.06 97 GLU A C 1
ATOM 778 O O . GLU A 1 97 ? -24.954 -3.372 15.140 1.00 95.06 97 GLU A O 1
ATOM 783 N N . ILE A 1 98 ? -26.054 -4.445 16.780 1.00 96.25 98 ILE A N 1
ATOM 784 C CA . ILE A 1 98 ? -26.342 -5.651 15.988 1.00 96.25 98 ILE A CA 1
ATOM 785 C C . ILE A 1 98 ? -27.175 -5.298 14.753 1.00 96.25 98 ILE A C 1
ATOM 787 O O . ILE A 1 98 ? -26.863 -5.763 13.661 1.00 96.25 98 ILE A O 1
ATOM 791 N N . THR A 1 99 ? -28.189 -4.445 14.900 1.00 96.12 99 THR A N 1
ATOM 792 C CA . THR A 1 99 ? -29.050 -4.025 13.783 1.00 96.12 99 THR A CA 1
ATOM 793 C C . THR A 1 99 ? -28.256 -3.251 12.728 1.00 96.12 99 THR A C 1
ATOM 795 O O . THR A 1 99 ? -28.344 -3.556 11.540 1.00 96.12 99 THR A O 1
ATOM 798 N N . THR A 1 100 ? -27.417 -2.300 13.146 1.00 94.75 100 THR A N 1
ATOM 799 C CA . THR A 1 100 ? -26.544 -1.540 12.236 1.00 94.75 100 THR A CA 1
ATOM 800 C C . THR A 1 100 ? -25.536 -2.449 11.529 1.00 94.75 100 THR A C 1
ATOM 802 O O . THR A 1 100 ? -25.310 -2.322 10.325 1.00 94.75 100 THR A O 1
ATOM 805 N N . ARG A 1 101 ? -24.937 -3.402 12.255 1.00 93.81 101 ARG A N 1
ATOM 806 C CA . ARG A 1 101 ? -24.013 -4.388 11.677 1.00 93.81 101 ARG A CA 1
ATOM 807 C C . ARG A 1 101 ? -24.724 -5.300 10.675 1.00 93.81 101 ARG A C 1
ATOM 809 O O . ARG A 1 101 ? -24.163 -5.550 9.614 1.00 93.81 101 ARG A O 1
ATOM 816 N N . ALA A 1 102 ? -25.950 -5.737 10.963 1.00 94.81 102 ALA A N 1
ATOM 817 C CA . ALA A 1 102 ? -26.759 -6.534 10.041 1.00 94.81 102 ALA A CA 1
ATOM 818 C C . ALA A 1 102 ? -27.050 -5.774 8.737 1.00 94.81 102 ALA A C 1
ATOM 820 O O . ALA A 1 102 ? -26.798 -6.306 7.663 1.00 94.81 102 ALA A O 1
ATOM 821 N N . GLN A 1 103 ? -27.445 -4.498 8.818 1.00 94.81 103 GLN A N 1
ATOM 822 C CA . GLN A 1 103 ? -27.639 -3.654 7.630 1.00 94.81 103 GLN A CA 1
ATOM 823 C C . GLN A 1 103 ? -26.363 -3.520 6.787 1.00 94.81 103 GLN A C 1
ATOM 825 O O . GLN A 1 103 ? -26.416 -3.548 5.558 1.00 94.81 103 GLN A O 1
ATOM 830 N N . SER A 1 104 ? -25.203 -3.385 7.434 1.00 92.88 104 SER A N 1
ATOM 831 C CA . SER A 1 104 ? -23.921 -3.342 6.728 1.00 92.88 104 SER A CA 1
ATOM 832 C C . SER A 1 104 ? -23.602 -4.672 6.037 1.00 92.88 104 SER A C 1
ATOM 834 O O . SER A 1 104 ? -23.149 -4.667 4.893 1.00 92.88 104 SER A O 1
ATOM 836 N N . ILE A 1 105 ? -23.881 -5.805 6.691 1.00 93.69 105 ILE A N 1
ATOM 837 C CA . ILE A 1 105 ? -23.716 -7.142 6.105 1.00 93.69 105 ILE A CA 1
ATOM 838 C C . ILE A 1 105 ? -24.630 -7.312 4.891 1.00 93.69 105 ILE A C 1
ATOM 840 O O . ILE A 1 105 ? -24.150 -7.756 3.851 1.00 93.69 105 ILE A O 1
ATOM 844 N N . ASP A 1 106 ? -25.897 -6.903 4.977 1.00 94.62 106 ASP A N 1
ATOM 845 C CA . ASP A 1 106 ? -26.839 -6.986 3.855 1.00 94.62 106 ASP A CA 1
ATOM 846 C C . ASP A 1 106 ? -26.342 -6.187 2.644 1.00 94.62 106 ASP A C 1
ATOM 848 O O . ASP A 1 106 ? -26.339 -6.688 1.519 1.00 94.62 106 ASP A O 1
ATOM 852 N N . GLN A 1 107 ? -25.832 -4.970 2.858 1.00 90.94 107 GLN A N 1
ATOM 853 C CA . GLN A 1 107 ? -25.245 -4.164 1.782 1.00 90.94 107 GLN A CA 1
ATOM 854 C C . GLN A 1 107 ? -24.018 -4.829 1.143 1.00 90.94 107 GLN A C 1
ATOM 856 O O . GLN A 1 107 ? -23.847 -4.767 -0.076 1.00 90.94 107 GLN A O 1
ATOM 861 N N . GLN A 1 108 ? -23.155 -5.461 1.941 1.00 89.38 108 GLN A N 1
ATOM 862 C CA . GLN A 1 108 ? -22.000 -6.195 1.417 1.00 89.38 108 GLN A CA 1
ATOM 863 C C . GLN A 1 108 ? -22.427 -7.471 0.681 1.00 89.38 108 GLN A C 1
ATOM 865 O O . GLN A 1 108 ? -21.849 -7.795 -0.353 1.00 89.38 108 GLN A O 1
ATOM 870 N N . MET A 1 109 ? -23.468 -8.158 1.159 1.00 91.75 109 MET A N 1
ATOM 871 C CA . MET A 1 109 ? -24.025 -9.347 0.516 1.00 91.75 109 MET A CA 1
ATOM 872 C C . MET A 1 109 ? -24.655 -9.014 -0.840 1.00 91.75 109 MET A C 1
ATOM 874 O O . MET A 1 109 ? -24.472 -9.761 -1.799 1.00 91.75 109 MET A O 1
ATOM 878 N N . LEU A 1 110 ? -25.337 -7.869 -0.958 1.00 88.69 110 LEU A N 1
ATOM 879 C CA . LEU A 1 110 ? -25.851 -7.377 -2.240 1.00 88.69 110 LEU A CA 1
ATOM 880 C C . LEU A 1 110 ? -24.717 -7.149 -3.247 1.00 88.69 110 LEU A C 1
ATOM 882 O O . LEU A 1 110 ? -24.763 -7.701 -4.344 1.00 88.69 110 LEU A O 1
ATOM 886 N N . LYS A 1 111 ? -23.656 -6.432 -2.851 1.00 81.44 111 LYS A N 1
ATOM 887 C CA . LYS A 1 111 ? -22.466 -6.234 -3.701 1.00 81.44 111 LYS A CA 1
ATOM 888 C C . LYS A 1 111 ? -21.809 -7.557 -4.083 1.00 81.44 111 LYS A C 1
ATOM 890 O O . LYS A 1 111 ? -21.410 -7.745 -5.226 1.00 81.44 111 LYS A O 1
ATOM 895 N N . PHE A 1 112 ? -21.695 -8.484 -3.136 1.00 83.94 112 PHE A N 1
ATOM 896 C CA . PHE A 1 112 ? -21.140 -9.807 -3.394 1.00 83.94 112 PHE A CA 1
ATOM 897 C C . PHE A 1 112 ? -21.973 -10.576 -4.429 1.00 83.94 112 PHE A C 1
ATOM 899 O O . PHE A 1 112 ? -21.413 -11.105 -5.387 1.00 83.94 112 PHE A O 1
ATOM 906 N N . ASN A 1 113 ? -23.301 -10.573 -4.299 1.00 86.69 113 ASN A N 1
ATOM 907 C CA . ASN A 1 113 ? -24.195 -11.197 -5.272 1.00 86.69 113 ASN A CA 1
ATOM 908 C C . ASN A 1 113 ? -24.085 -10.549 -6.661 1.00 86.69 113 ASN A C 1
ATOM 910 O O . ASN A 1 113 ? -24.093 -11.267 -7.656 1.00 86.69 113 ASN A O 1
ATOM 914 N N . GLU A 1 114 ? -23.922 -9.226 -6.754 1.00 83.56 114 GLU A N 1
ATOM 915 C CA . GLU A 1 114 ? -23.685 -8.525 -8.029 1.00 83.56 114 GLU A CA 1
ATOM 916 C C . GLU A 1 114 ? -22.364 -8.930 -8.703 1.00 83.56 114 GLU A C 1
ATOM 918 O O . GLU A 1 114 ? -22.306 -9.022 -9.936 1.00 83.56 114 GLU A O 1
ATOM 923 N N . ILE A 1 115 ? -21.319 -9.188 -7.904 1.00 79.12 115 ILE A N 1
ATOM 924 C CA . ILE A 1 115 ? -20.017 -9.692 -8.366 1.00 79.12 115 ILE A CA 1
ATOM 925 C C . ILE A 1 115 ? -20.150 -11.140 -8.852 1.00 79.12 115 ILE A C 1
ATOM 927 O O . ILE A 1 115 ? -19.689 -11.457 -9.946 1.00 79.12 115 ILE A O 1
ATOM 931 N N . VAL A 1 116 ? -20.814 -12.009 -8.078 1.00 82.75 116 VAL A N 1
ATOM 932 C CA . VAL A 1 116 ? -21.059 -13.417 -8.449 1.00 82.75 116 VAL A CA 1
ATOM 933 C C . VAL A 1 116 ? -21.926 -13.519 -9.705 1.00 82.75 116 VAL A C 1
ATOM 935 O O . VAL A 1 116 ? -21.678 -14.371 -10.555 1.00 82.75 116 VAL A O 1
ATOM 938 N N . ALA A 1 117 ? -22.904 -12.626 -9.863 1.00 84.56 117 ALA A N 1
ATOM 939 C CA . ALA A 1 117 ? -23.754 -12.550 -11.047 1.00 84.56 117 ALA A CA 1
ATOM 940 C C . ALA A 1 117 ? -23.026 -12.025 -12.303 1.00 84.56 117 ALA A C 1
ATOM 942 O O . ALA A 1 117 ? -23.624 -11.999 -13.377 1.00 84.56 117 ALA A O 1
ATOM 943 N N . GLY A 1 118 ? -21.759 -11.598 -12.197 1.00 71.62 118 GLY A N 1
ATOM 944 C CA . GLY A 1 118 ? -20.953 -11.164 -13.342 1.00 71.62 118 GLY A CA 1
ATOM 945 C C . GLY A 1 118 ? -21.476 -9.896 -14.019 1.00 71.62 118 GLY A C 1
ATOM 946 O O . GLY A 1 118 ? -21.301 -9.713 -15.223 1.00 71.62 118 GLY A O 1
ATOM 947 N N . THR A 1 119 ? -22.158 -9.019 -13.276 1.00 76.44 119 THR A N 1
ATOM 948 C CA . THR A 1 119 ? -22.725 -7.798 -13.859 1.00 76.44 119 THR A CA 1
ATOM 949 C C . THR A 1 119 ? -21.615 -6.858 -14.354 1.00 76.44 119 THR A C 1
ATOM 951 O O . THR A 1 119 ? -20.652 -6.562 -13.645 1.00 76.44 119 THR A O 1
AT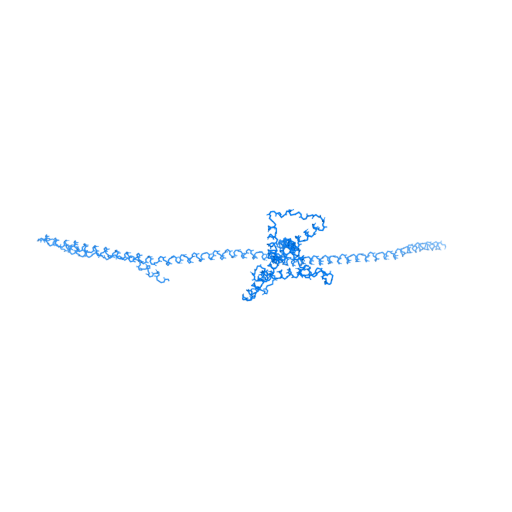OM 954 N N . HIS A 1 120 ? -21.755 -6.325 -15.575 1.00 60.53 120 HIS A N 1
ATOM 955 C CA . HIS A 1 120 ? -20.748 -5.440 -16.182 1.00 60.53 120 HIS A CA 1
ATOM 956 C C . HIS A 1 120 ? -20.462 -4.161 -15.369 1.00 60.53 120 HIS A C 1
ATOM 958 O O . HIS A 1 120 ? -19.385 -3.579 -15.508 1.00 60.53 120 HIS A O 1
ATOM 964 N N . GLN A 1 121 ? -21.400 -3.706 -14.525 1.00 59.97 121 GLN A N 1
ATOM 965 C CA . GLN A 1 121 ? -21.172 -2.580 -13.610 1.00 59.97 121 GLN A CA 1
ATOM 966 C C . GLN A 1 121 ? -20.221 -2.951 -12.468 1.00 59.97 121 GLN A C 1
ATOM 968 O O . GLN A 1 121 ? -19.281 -2.198 -12.218 1.00 59.97 121 GLN A O 1
ATOM 973 N N . ALA A 1 122 ? -20.409 -4.109 -11.825 1.00 59.62 122 ALA A N 1
ATOM 974 C CA . ALA A 1 122 ? -19.524 -4.581 -10.762 1.00 59.62 122 ALA A CA 1
ATOM 975 C C . ALA A 1 122 ? -18.110 -4.860 -11.297 1.00 59.62 122 ALA A C 1
ATOM 977 O O . ALA A 1 122 ? -17.121 -4.450 -10.692 1.00 59.62 122 ALA A O 1
ATOM 978 N N . GLU A 1 123 ? -18.004 -5.458 -12.487 1.00 63.00 123 GLU A N 1
ATOM 979 C CA . GLU A 1 123 ? -16.717 -5.717 -13.139 1.00 63.00 123 GLU A CA 1
ATOM 980 C C . GLU A 1 123 ? -15.976 -4.414 -13.497 1.00 63.00 123 GLU A C 1
ATOM 982 O O . GLU A 1 123 ? -14.780 -4.273 -13.223 1.00 63.00 123 GLU A O 1
ATOM 987 N N . ARG A 1 124 ? -16.684 -3.420 -14.057 1.00 60.25 124 ARG A N 1
ATOM 988 C CA . ARG A 1 124 ? -16.103 -2.101 -14.360 1.00 60.25 124 ARG A CA 1
ATOM 989 C C . ARG A 1 124 ? -15.737 -1.322 -13.104 1.00 60.25 124 ARG A C 1
ATOM 991 O O . ARG A 1 124 ? -14.687 -0.689 -13.102 1.00 60.25 124 ARG A O 1
ATOM 998 N N . ALA A 1 125 ? -16.549 -1.372 -12.050 1.00 60.94 125 ALA A N 1
ATOM 999 C CA . ALA A 1 125 ? -16.251 -0.701 -10.787 1.00 60.94 125 ALA A CA 1
ATOM 1000 C C . ALA A 1 125 ? -14.996 -1.288 -10.117 1.00 60.94 125 ALA A C 1
ATOM 1002 O O . ALA A 1 125 ? -14.118 -0.537 -9.694 1.00 60.94 125 ALA A O 1
ATOM 1003 N N . LEU A 1 126 ? -14.859 -2.619 -10.099 1.00 60.75 126 LEU A N 1
ATOM 1004 C CA . LEU A 1 126 ? -13.686 -3.309 -9.552 1.00 60.75 126 LEU A CA 1
ATOM 1005 C C . LEU A 1 126 ? -12.412 -3.029 -10.364 1.00 60.75 126 LEU A C 1
ATOM 1007 O O . LEU A 1 126 ? -11.355 -2.757 -9.786 1.00 60.75 126 LEU A O 1
ATOM 1011 N N . LYS A 1 127 ? -12.504 -3.039 -11.701 1.00 62.81 127 LYS A N 1
ATOM 1012 C CA . LYS A 1 127 ? -11.373 -2.728 -12.592 1.00 62.81 127 LYS A CA 1
ATOM 1013 C C . LYS A 1 127 ? -10.967 -1.253 -12.503 1.00 62.81 127 LYS A C 1
ATOM 1015 O O . LYS A 1 127 ? -9.783 -0.963 -12.351 1.00 62.81 127 LYS A O 1
ATOM 1020 N N . ALA A 1 128 ? -11.924 -0.323 -12.514 1.00 64.69 128 ALA A N 1
ATOM 1021 C CA . ALA A 1 128 ? -11.645 1.110 -12.391 1.00 64.69 128 ALA A CA 1
ATOM 1022 C C . ALA A 1 128 ? -11.026 1.463 -11.030 1.00 64.69 128 ALA A C 1
ATOM 1024 O O . ALA A 1 128 ? -10.058 2.219 -10.980 1.00 64.69 128 ALA A O 1
ATOM 1025 N N . SER A 1 129 ? -11.530 0.870 -9.941 1.00 75.06 129 SER A N 1
ATOM 1026 C CA . SER A 1 129 ? -10.979 1.072 -8.596 1.00 75.06 129 SER A CA 1
ATOM 1027 C C . SER A 1 129 ? -9.558 0.520 -8.464 1.00 75.06 129 SER A C 1
ATOM 1029 O O . SER A 1 129 ? -8.726 1.130 -7.801 1.00 75.06 129 SER A O 1
ATOM 1031 N N . SER A 1 130 ? -9.259 -0.613 -9.106 1.00 80.44 130 SER A N 1
ATOM 1032 C CA . SER A 1 130 ? -7.920 -1.216 -9.056 1.00 80.44 130 SER A CA 1
ATOM 1033 C C . SER A 1 130 ? -6.888 -0.388 -9.829 1.00 80.44 130 SER A C 1
ATOM 1035 O O . SER A 1 130 ? -5.761 -0.229 -9.368 1.00 80.44 130 SER A O 1
ATOM 1037 N N . ILE A 1 131 ? -7.270 0.182 -10.982 1.00 84.06 131 ILE A N 1
ATOM 1038 C CA . ILE A 1 131 ? -6.388 1.046 -11.786 1.00 84.06 131 ILE A CA 1
ATOM 1039 C C . ILE A 1 131 ? -6.031 2.324 -11.023 1.00 84.06 131 ILE A C 1
ATOM 1041 O O . ILE A 1 131 ? -4.858 2.684 -10.951 1.00 84.06 131 ILE A O 1
ATOM 1045 N N . THR A 1 132 ? -7.015 3.018 -10.444 1.00 85.88 132 THR A N 1
ATOM 1046 C CA . THR A 1 132 ? -6.752 4.271 -9.716 1.00 85.88 132 THR A CA 1
ATOM 1047 C C . THR A 1 132 ? -5.893 4.028 -8.480 1.00 85.88 132 THR A C 1
ATOM 1049 O O . THR A 1 132 ? -4.933 4.763 -8.258 1.00 85.88 132 THR A O 1
ATOM 1052 N N . GLN A 1 133 ? -6.171 2.963 -7.722 1.00 87.62 133 GLN A N 1
ATOM 1053 C CA . GLN A 1 133 ? -5.355 2.558 -6.576 1.00 87.62 133 GLN A CA 1
ATOM 1054 C C . GLN A 1 133 ? -3.921 2.204 -6.985 1.00 87.62 133 GLN A C 1
ATOM 1056 O O . GLN A 1 133 ? -2.986 2.644 -6.320 1.00 87.62 133 GLN A O 1
ATOM 1061 N N . PHE A 1 134 ? -3.730 1.489 -8.099 1.00 91.06 134 PHE A N 1
ATOM 1062 C CA . PHE A 1 134 ? -2.397 1.194 -8.626 1.00 91.06 134 PHE A CA 1
ATOM 1063 C C . PHE A 1 134 ? -1.633 2.462 -9.006 1.00 91.06 134 PHE A C 1
ATOM 1065 O O . PHE A 1 134 ? -0.469 2.597 -8.648 1.00 91.06 134 PHE A O 1
ATOM 1072 N N . VAL A 1 135 ? -2.276 3.412 -9.695 1.00 92.06 135 VAL A N 1
ATOM 1073 C CA . VAL A 1 135 ? -1.635 4.677 -10.097 1.00 92.06 135 VAL A CA 1
ATOM 1074 C C . VAL A 1 135 ? -1.237 5.502 -8.876 1.00 92.06 135 VAL A C 1
ATOM 1076 O O . VAL A 1 135 ? -0.122 6.018 -8.828 1.00 92.06 135 VAL A O 1
ATOM 1079 N N . ILE A 1 136 ? -2.112 5.597 -7.871 1.00 91.62 136 ILE A N 1
ATOM 1080 C CA . ILE A 1 136 ? -1.809 6.300 -6.618 1.00 91.62 136 ILE A CA 1
ATOM 1081 C C . ILE A 1 136 ? -0.636 5.619 -5.907 1.00 91.62 136 ILE A C 1
ATOM 1083 O O . ILE A 1 136 ? 0.332 6.290 -5.553 1.00 91.62 136 ILE A O 1
ATOM 1087 N N . ALA A 1 137 ? -0.680 4.295 -5.742 1.00 92.75 137 ALA A N 1
AT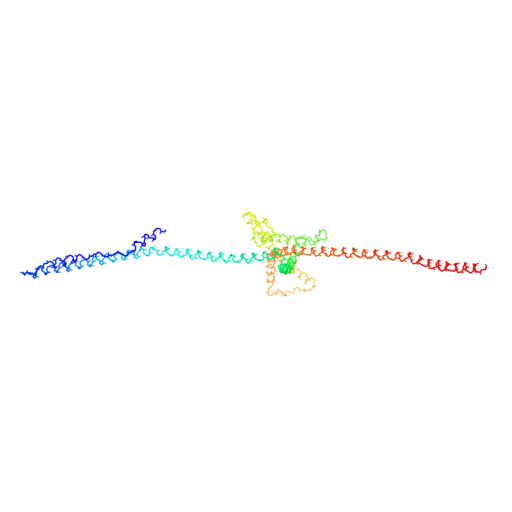OM 1088 C CA . ALA A 1 137 ? 0.395 3.544 -5.102 1.00 92.75 137 ALA A CA 1
ATOM 1089 C C . ALA A 1 137 ? 1.724 3.683 -5.866 1.00 92.75 137 ALA A C 1
ATOM 1091 O O . ALA A 1 137 ? 2.759 3.929 -5.252 1.00 92.75 137 ALA A O 1
ATOM 1092 N N . ALA A 1 138 ? 1.700 3.615 -7.200 1.00 93.81 138 ALA A N 1
ATOM 1093 C CA . ALA A 1 138 ? 2.876 3.783 -8.050 1.00 93.81 138 ALA A CA 1
ATOM 1094 C C . ALA A 1 138 ? 3.478 5.190 -7.943 1.00 93.81 138 ALA A C 1
ATOM 1096 O O . ALA A 1 138 ? 4.698 5.325 -7.871 1.00 93.81 138 ALA A O 1
ATOM 1097 N N . LEU A 1 139 ? 2.644 6.233 -7.877 1.00 94.94 139 LEU A N 1
ATOM 1098 C CA . LEU A 1 139 ? 3.102 7.608 -7.672 1.00 94.94 139 LEU A CA 1
ATOM 1099 C C . LEU A 1 139 ? 3.788 7.758 -6.313 1.00 94.94 139 LEU A C 1
ATOM 1101 O O . LEU A 1 139 ? 4.876 8.327 -6.232 1.00 94.94 139 LEU A O 1
ATOM 1105 N N . VAL A 1 140 ? 3.194 7.209 -5.251 1.00 94.50 140 VAL A N 1
ATOM 1106 C CA . VAL A 1 140 ? 3.799 7.244 -3.913 1.00 94.50 140 VAL A CA 1
ATOM 1107 C C . VAL A 1 140 ? 5.123 6.468 -3.892 1.00 94.50 140 VAL A C 1
ATOM 1109 O O . VAL A 1 140 ? 6.104 6.967 -3.345 1.00 94.50 140 VAL A O 1
ATOM 1112 N N . ILE A 1 141 ? 5.195 5.300 -4.541 1.00 94.75 141 ILE A N 1
ATOM 1113 C CA . ILE A 1 141 ? 6.447 4.540 -4.698 1.00 94.75 141 ILE A CA 1
ATOM 1114 C C . ILE A 1 141 ? 7.500 5.330 -5.486 1.00 94.75 141 ILE A C 1
ATOM 1116 O O . ILE A 1 141 ? 8.675 5.285 -5.135 1.00 94.75 141 ILE A O 1
ATOM 1120 N N . ALA A 1 142 ? 7.115 6.097 -6.508 1.00 95.00 142 ALA A N 1
ATOM 1121 C CA . ALA A 1 142 ? 8.051 6.940 -7.251 1.00 95.00 142 ALA A CA 1
ATOM 1122 C C . ALA A 1 142 ? 8.644 8.058 -6.374 1.00 95.00 142 ALA A C 1
ATOM 1124 O O . ALA A 1 142 ? 9.851 8.299 -6.410 1.00 95.00 142 ALA A O 1
ATOM 1125 N N . VAL A 1 143 ? 7.823 8.701 -5.534 1.00 93.12 143 VAL A N 1
ATOM 1126 C CA . VAL A 1 143 ? 8.299 9.695 -4.554 1.00 93.12 143 VAL A CA 1
ATOM 1127 C C . VAL A 1 143 ? 9.233 9.045 -3.530 1.00 93.12 143 VAL A C 1
ATOM 1129 O O . VAL A 1 143 ? 10.301 9.581 -3.236 1.00 93.12 143 VAL A O 1
ATOM 1132 N N . ALA A 1 144 ? 8.874 7.861 -3.034 1.00 92.38 144 ALA A N 1
ATOM 1133 C CA . ALA A 1 144 ? 9.708 7.074 -2.135 1.00 92.38 144 ALA A CA 1
ATOM 1134 C C . ALA A 1 144 ? 11.061 6.686 -2.750 1.00 92.38 144 ALA A C 1
ATOM 1136 O O . ALA A 1 144 ? 12.088 6.798 -2.084 1.00 92.38 144 ALA A O 1
ATOM 1137 N N . ALA A 1 145 ? 11.082 6.285 -4.023 1.00 92.50 145 ALA A N 1
ATOM 1138 C CA . ALA A 1 145 ? 12.312 6.004 -4.757 1.00 92.50 145 ALA A CA 1
ATOM 1139 C C . ALA A 1 145 ? 13.197 7.256 -4.874 1.00 92.50 145 ALA A C 1
ATOM 1141 O O . ALA A 1 145 ? 14.416 7.155 -4.754 1.00 92.50 145 ALA A O 1
ATOM 1142 N N . GLY A 1 146 ? 12.595 8.441 -5.027 1.00 91.44 146 GLY A N 1
ATOM 1143 C CA . GLY A 1 146 ? 13.302 9.719 -4.917 1.00 91.44 146 GLY A CA 1
ATOM 1144 C C . GLY A 1 146 ? 13.927 9.924 -3.533 1.00 91.44 146 GLY A C 1
ATOM 1145 O O . GLY A 1 146 ? 15.100 10.274 -3.436 1.00 91.44 146 GLY A O 1
ATOM 1146 N N . GLY A 1 147 ? 13.185 9.636 -2.459 1.00 89.81 147 GLY A N 1
ATOM 1147 C CA . GLY A 1 147 ? 13.712 9.645 -1.089 1.00 89.81 147 GLY A CA 1
ATOM 1148 C C . GLY A 1 147 ? 14.905 8.700 -0.910 1.00 89.81 147 GLY A C 1
ATOM 1149 O O . GLY A 1 147 ? 15.957 9.125 -0.438 1.00 89.81 147 GLY A O 1
ATOM 1150 N N . ALA A 1 148 ? 14.781 7.454 -1.373 1.00 91.69 148 ALA A N 1
ATOM 1151 C CA . ALA A 1 148 ? 15.859 6.464 -1.362 1.00 91.69 148 ALA A CA 1
ATOM 1152 C C . ALA A 1 148 ? 17.082 6.915 -2.173 1.00 91.69 148 ALA A C 1
ATOM 1154 O O . ALA A 1 148 ? 18.218 6.721 -1.752 1.00 91.69 148 ALA A O 1
ATOM 1155 N N . PHE A 1 149 ? 16.864 7.571 -3.314 1.00 92.38 149 PHE A N 1
ATOM 1156 C CA . PHE A 1 149 ? 17.934 8.136 -4.131 1.00 92.38 149 PHE A CA 1
ATOM 1157 C C . PHE A 1 149 ? 18.698 9.252 -3.402 1.00 92.38 149 PHE A C 1
ATOM 1159 O O . PHE A 1 149 ? 19.930 9.292 -3.459 1.00 92.38 149 PHE A O 1
ATOM 1166 N N . PHE A 1 150 ? 17.995 10.142 -2.693 1.00 89.12 150 PHE A N 1
ATOM 1167 C CA . PHE A 1 150 ? 18.637 11.160 -1.857 1.00 89.12 150 PHE A CA 1
ATOM 1168 C C . PHE A 1 150 ? 19.406 10.532 -0.695 1.00 89.12 150 PHE A C 1
ATOM 1170 O O . PHE A 1 150 ? 20.543 10.921 -0.444 1.00 89.12 150 PHE A O 1
ATOM 1177 N N . ASN A 1 151 ? 18.822 9.537 -0.031 1.00 90.81 151 ASN A N 1
ATOM 1178 C CA . ASN A 1 151 ? 19.463 8.801 1.053 1.00 90.81 151 ASN A CA 1
ATOM 1179 C C . ASN A 1 151 ? 20.749 8.094 0.606 1.00 90.81 151 ASN A C 1
ATOM 1181 O O . ASN A 1 151 ? 21.798 8.270 1.218 1.00 90.81 151 ASN A O 1
ATOM 1185 N N . PHE A 1 152 ? 20.720 7.443 -0.556 1.00 92.31 152 PHE A N 1
ATOM 1186 C CA . PHE A 1 152 ? 21.908 6.867 -1.179 1.00 92.31 152 PHE A CA 1
ATOM 1187 C C . PHE A 1 152 ? 23.030 7.897 -1.357 1.00 92.31 152 PHE A C 1
ATOM 1189 O O . PHE A 1 152 ? 24.177 7.638 -0.995 1.00 92.31 152 PHE A O 1
ATOM 1196 N N . HIS A 1 153 ? 22.707 9.094 -1.854 1.00 88.44 153 HIS A N 1
ATOM 1197 C CA . HIS A 1 153 ? 23.696 10.162 -2.026 1.00 88.44 153 HIS A CA 1
ATOM 1198 C C . HIS A 1 153 ? 24.184 10.761 -0.700 1.00 88.44 153 HIS A C 1
ATOM 1200 O O . HIS A 1 153 ? 25.318 11.237 -0.641 1.00 88.44 153 HIS A O 1
ATOM 1206 N N . LEU A 1 154 ? 23.364 10.739 0.358 1.00 86.69 154 LEU A N 1
ATOM 1207 C CA . LEU A 1 154 ? 23.785 11.150 1.701 1.00 86.69 154 LEU A CA 1
ATOM 1208 C C . LEU A 1 154 ? 24.869 10.220 2.261 1.00 86.69 154 LEU A C 1
ATOM 1210 O O . LEU A 1 154 ? 25.798 10.694 2.912 1.00 86.69 154 LEU A O 1
ATOM 1214 N N . ILE A 1 155 ? 24.771 8.925 1.962 1.00 90.25 155 ILE A N 1
ATOM 1215 C CA . ILE A 1 155 ? 25.620 7.870 2.531 1.00 90.25 155 ILE A CA 1
ATOM 1216 C C . ILE A 1 155 ? 26.872 7.610 1.687 1.00 90.25 155 ILE A C 1
ATOM 1218 O O . ILE A 1 155 ? 27.960 7.408 2.231 1.00 90.25 155 ILE A O 1
ATOM 1222 N N . ALA A 1 156 ? 26.742 7.600 0.358 1.00 89.56 156 ALA A N 1
ATOM 1223 C CA . ALA A 1 156 ? 27.789 7.105 -0.537 1.00 89.56 156 ALA A CA 1
ATOM 1224 C C . ALA A 1 156 ? 29.103 7.901 -0.444 1.00 89.56 156 ALA A C 1
ATOM 1226 O O . ALA A 1 156 ? 30.184 7.312 -0.503 1.00 89.56 156 ALA A O 1
ATOM 1227 N N . LEU A 1 157 ? 29.034 9.227 -0.266 1.00 86.44 157 LEU A N 1
ATOM 1228 C CA . LEU A 1 157 ? 30.228 10.079 -0.227 1.00 86.44 157 LEU A CA 1
ATOM 1229 C C . LEU A 1 157 ? 31.094 9.816 1.027 1.00 86.44 157 LEU A C 1
ATOM 1231 O O . LEU A 1 157 ? 32.252 9.435 0.845 1.00 86.44 157 LEU A O 1
ATOM 1235 N N . PRO A 1 158 ? 30.580 9.913 2.271 1.00 88.88 158 PRO A N 1
ATOM 1236 C CA . PRO A 1 158 ? 31.338 9.531 3.470 1.00 88.88 158 PRO A CA 1
ATOM 1237 C C . PRO A 1 158 ? 31.864 8.093 3.433 1.00 88.88 158 PRO A C 1
ATOM 1239 O O . PR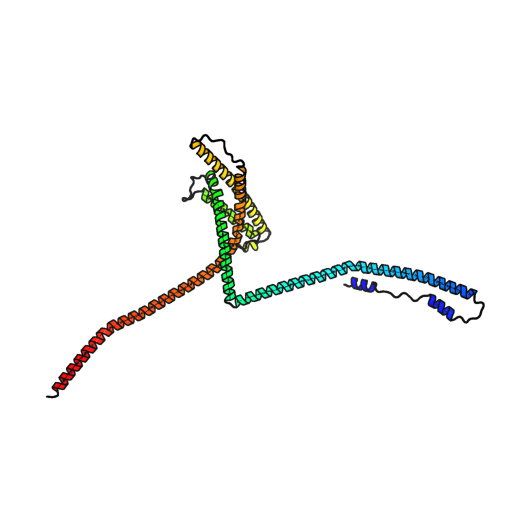O A 1 158 ? 33.005 7.834 3.817 1.00 88.88 158 PRO A O 1
ATOM 1242 N N . MET A 1 159 ? 31.066 7.151 2.917 1.00 87.19 159 MET A N 1
ATOM 1243 C CA . MET A 1 159 ? 31.484 5.751 2.802 1.00 87.19 159 MET A CA 1
ATOM 1244 C C . MET A 1 159 ? 32.657 5.568 1.839 1.00 87.19 159 MET A C 1
ATOM 1246 O O . MET A 1 159 ? 33.480 4.676 2.041 1.00 87.19 159 MET A O 1
ATOM 1250 N N . SER A 1 160 ? 32.776 6.418 0.816 1.00 87.56 160 SER A N 1
ATOM 1251 C CA . SER A 1 160 ? 33.919 6.385 -0.099 1.00 87.56 160 SER A CA 1
ATOM 1252 C C . SER A 1 160 ? 35.224 6.827 0.555 1.00 87.56 160 SER A C 1
ATOM 1254 O O . SER A 1 160 ? 36.275 6.304 0.196 1.00 87.56 160 SER A O 1
ATOM 1256 N N . GLU A 1 161 ? 35.162 7.686 1.568 1.00 84.94 161 GLU A N 1
ATOM 1257 C CA . GLU A 1 161 ? 36.336 8.059 2.357 1.00 84.94 161 GLU A CA 1
ATOM 1258 C C . GLU A 1 161 ? 36.684 6.980 3.394 1.00 84.94 161 GLU A C 1
ATOM 1260 O O . GLU A 1 161 ? 37.852 6.641 3.563 1.00 84.94 161 GLU A O 1
ATOM 1265 N N . MET A 1 162 ? 35.684 6.370 4.044 1.00 84.56 162 MET A N 1
ATOM 1266 C CA . MET A 1 162 ? 35.919 5.339 5.068 1.00 84.56 162 MET A CA 1
ATOM 1267 C C . MET A 1 162 ? 36.368 3.985 4.504 1.00 84.56 162 MET A C 1
ATOM 1269 O O . MET A 1 162 ? 37.207 3.315 5.102 1.00 84.56 162 MET A O 1
ATOM 1273 N N . VAL A 1 163 ? 35.788 3.552 3.382 1.00 81.25 163 VAL A N 1
ATOM 1274 C CA . VAL A 1 163 ? 36.023 2.214 2.801 1.00 81.25 163 VAL A CA 1
ATOM 1275 C C . VAL A 1 163 ? 37.030 2.262 1.642 1.00 81.25 163 VAL A C 1
ATOM 1277 O O . VAL A 1 163 ? 37.495 1.228 1.171 1.00 81.25 163 VAL A O 1
ATOM 1280 N N . GLY A 1 164 ? 37.423 3.464 1.214 1.00 77.69 164 GLY A N 1
ATOM 1281 C CA . GLY A 1 164 ? 38.410 3.688 0.165 1.00 77.69 164 GLY A CA 1
ATOM 1282 C C . GLY A 1 164 ? 37.777 3.854 -1.216 1.00 77.69 164 GLY A C 1
ATOM 1283 O O . GLY A 1 164 ? 37.293 2.908 -1.839 1.00 77.69 164 GLY A O 1
ATOM 1284 N N . SER A 1 165 ? 37.854 5.073 -1.746 1.00 73.06 165 SER A N 1
ATOM 1285 C CA . SER A 1 165 ? 37.220 5.481 -3.006 1.00 73.06 165 SER A CA 1
ATOM 1286 C C . SER A 1 165 ? 37.827 4.809 -4.244 1.00 73.06 165 SER A C 1
ATOM 1288 O O . SER A 1 165 ? 37.152 4.654 -5.267 1.00 73.06 165 SER A O 1
ATOM 1290 N N . ALA A 1 166 ? 39.086 4.371 -4.144 1.00 75.38 166 ALA A N 1
ATOM 1291 C CA . ALA A 1 166 ? 39.809 3.664 -5.199 1.00 75.38 166 ALA A CA 1
ATOM 1292 C C . ALA A 1 166 ? 39.455 2.169 -5.283 1.00 75.38 166 ALA A C 1
ATOM 1294 O O . ALA A 1 166 ? 39.725 1.530 -6.304 1.00 75.38 166 ALA A O 1
ATOM 1295 N N . GLN A 1 167 ? 38.845 1.599 -4.240 1.00 79.38 167 GLN A N 1
ATOM 1296 C CA . GLN A 1 167 ? 38.521 0.182 -4.215 1.00 79.38 167 GLN A CA 1
ATOM 1297 C C . GLN A 1 167 ? 37.248 -0.067 -5.033 1.00 79.38 167 GLN A C 1
ATOM 1299 O O . GLN A 1 167 ? 36.165 0.450 -4.743 1.00 79.38 167 GLN A O 1
ATOM 1304 N N . ARG A 1 168 ? 37.387 -0.854 -6.105 1.00 86.44 168 ARG A N 1
ATOM 1305 C CA . ARG A 1 168 ? 36.288 -1.243 -6.997 1.00 86.44 168 ARG A CA 1
ATOM 1306 C C . ARG A 1 168 ? 36.195 -2.759 -7.054 1.00 86.44 168 ARG A C 1
ATOM 1308 O O . ARG A 1 168 ? 37.208 -3.433 -7.217 1.00 86.44 168 ARG A O 1
ATOM 1315 N N . ILE A 1 169 ? 34.980 -3.287 -6.962 1.00 83.88 169 ILE A N 1
ATOM 1316 C CA . ILE A 1 169 ? 34.686 -4.715 -7.120 1.00 83.88 169 ILE A CA 1
ATOM 1317 C C . ILE A 1 169 ? 33.817 -4.854 -8.368 1.00 83.88 169 ILE A C 1
ATOM 1319 O O . ILE A 1 169 ? 32.769 -4.220 -8.468 1.00 83.88 169 ILE A O 1
ATOM 1323 N N . GLY A 1 170 ? 34.270 -5.626 -9.360 1.00 83.69 170 GLY A N 1
ATOM 1324 C CA . GLY A 1 170 ? 33.503 -5.851 -10.595 1.00 83.69 170 GLY A CA 1
ATOM 1325 C C . GLY A 1 170 ? 33.172 -4.574 -11.386 1.00 83.69 170 GLY A C 1
ATOM 1326 O O . GLY A 1 170 ? 32.157 -4.522 -12.068 1.00 83.69 170 GLY A O 1
ATOM 1327 N N . GLY A 1 171 ? 33.991 -3.521 -11.267 1.00 85.81 171 GLY A N 1
ATOM 1328 C CA . GLY A 1 171 ? 33.764 -2.231 -11.931 1.00 85.81 171 GLY A CA 1
ATOM 1329 C C . GLY A 1 171 ? 32.868 -1.247 -11.165 1.00 85.81 171 GLY A C 1
ATOM 1330 O O . GLY A 1 171 ? 32.824 -0.076 -11.538 1.00 85.81 171 GLY A O 1
ATOM 1331 N N . VAL A 1 172 ? 32.235 -1.647 -10.060 1.00 87.88 172 VAL A N 1
ATOM 1332 C CA . VAL A 1 172 ? 31.436 -0.760 -9.192 1.00 87.88 172 VAL A CA 1
ATOM 1333 C C . VAL A 1 172 ? 32.283 -0.299 -7.999 1.00 87.88 172 VAL A C 1
ATOM 1335 O O . VAL A 1 172 ? 33.141 -1.048 -7.526 1.00 87.88 172 VAL A O 1
ATOM 1338 N N . LYS A 1 173 ? 32.105 0.945 -7.530 1.00 89.69 173 LYS A N 1
ATOM 1339 C CA . LYS A 1 173 ? 32.796 1.445 -6.328 1.00 89.69 173 LYS A CA 1
ATOM 1340 C C . LYS A 1 173 ? 32.264 0.718 -5.092 1.00 89.69 173 LYS A C 1
ATOM 1342 O O . LYS A 1 173 ? 31.056 0.544 -4.957 1.00 89.69 173 LYS A O 1
ATOM 1347 N N . VAL A 1 174 ? 33.148 0.329 -4.171 1.00 89.94 174 VAL A N 1
ATOM 1348 C CA . VAL A 1 174 ? 32.729 -0.370 -2.940 1.00 89.94 174 VAL A CA 1
ATOM 1349 C C . VAL A 1 174 ? 31.801 0.499 -2.084 1.00 89.94 174 VAL A C 1
ATOM 1351 O O . VAL A 1 174 ? 30.857 -0.019 -1.496 1.00 89.94 174 VAL A O 1
ATOM 1354 N N . ALA A 1 175 ? 32.010 1.817 -2.077 1.00 89.94 175 ALA A N 1
ATOM 1355 C CA . ALA A 1 175 ? 31.159 2.776 -1.372 1.00 89.94 175 ALA A CA 1
ATOM 1356 C C . ALA A 1 175 ? 29.693 2.740 -1.830 1.00 89.94 175 ALA A C 1
ATOM 1358 O O . ALA A 1 175 ? 28.790 2.700 -0.997 1.00 89.94 175 ALA A O 1
ATOM 1359 N N . ASP A 1 176 ? 29.468 2.688 -3.146 1.00 91.38 176 ASP A N 1
ATOM 1360 C CA . ASP A 1 176 ? 28.130 2.628 -3.739 1.00 91.38 176 ASP A CA 1
ATOM 1361 C C . ASP A 1 176 ? 27.430 1.319 -3.344 1.00 91.38 176 ASP A C 1
ATOM 1363 O O . ASP A 1 176 ? 26.260 1.311 -2.968 1.00 91.38 176 ASP A O 1
ATOM 1367 N N . LEU A 1 177 ? 28.164 0.200 -3.365 1.00 90.62 177 LEU A N 1
ATOM 1368 C CA . LEU A 1 177 ? 27.631 -1.091 -2.932 1.00 90.62 177 LEU A CA 1
ATOM 1369 C C . LEU A 1 177 ? 27.274 -1.077 -1.440 1.00 90.62 177 LEU A C 1
ATOM 1371 O O . LEU A 1 177 ? 26.217 -1.572 -1.059 1.00 90.62 177 LEU A O 1
ATOM 1375 N N . ALA A 1 178 ? 28.133 -0.500 -0.599 1.00 90.12 178 ALA A N 1
ATOM 1376 C CA . ALA A 1 178 ? 27.905 -0.431 0.838 1.00 90.12 178 ALA A CA 1
ATOM 1377 C C . ALA A 1 178 ? 26.690 0.444 1.190 1.00 90.12 178 ALA A C 1
ATOM 1379 O O . ALA A 1 178 ? 25.871 0.034 2.010 1.00 90.12 178 ALA A O 1
ATOM 1380 N N . ALA A 1 179 ? 26.526 1.594 0.526 1.00 91.69 179 ALA A N 1
ATOM 1381 C CA . ALA A 1 179 ? 25.346 2.444 0.684 1.00 91.69 179 ALA A CA 1
ATOM 1382 C C . ALA A 1 179 ? 24.056 1.702 0.292 1.00 91.69 179 ALA A C 1
ATOM 1384 O O . ALA A 1 179 ? 23.072 1.733 1.027 1.00 91.69 179 ALA A O 1
ATOM 1385 N N . LEU A 1 180 ? 24.073 0.965 -0.825 1.00 91.94 180 LEU A N 1
ATOM 1386 C CA . LEU A 1 180 ? 22.928 0.160 -1.253 1.00 91.94 180 LEU A CA 1
ATOM 1387 C C . LEU A 1 180 ? 22.592 -0.946 -0.242 1.00 91.94 180 LEU A C 1
ATOM 1389 O O . LEU A 1 180 ? 21.420 -1.172 0.044 1.00 91.94 180 LEU A O 1
ATOM 1393 N N . VAL A 1 181 ? 23.601 -1.614 0.327 1.00 92.56 181 VAL A N 1
ATOM 1394 C CA . VAL A 1 181 ? 23.396 -2.655 1.349 1.00 92.56 181 VAL A CA 1
ATOM 1395 C C . VAL A 1 181 ? 22.743 -2.086 2.608 1.00 92.56 181 VAL A C 1
ATOM 1397 O O . VAL A 1 181 ? 21.830 -2.724 3.130 1.00 92.56 181 VAL A O 1
ATOM 1400 N N . ILE A 1 182 ? 23.158 -0.899 3.067 1.00 92.50 182 ILE A N 1
ATOM 1401 C CA . ILE A 1 182 ? 22.536 -0.218 4.215 1.00 92.50 182 ILE A CA 1
ATOM 1402 C C . ILE A 1 182 ? 21.054 0.038 3.923 1.00 92.50 182 ILE A C 1
ATOM 1404 O O . ILE A 1 182 ? 20.202 -0.471 4.647 1.00 92.50 182 ILE A O 1
ATOM 1408 N N . ILE A 1 183 ? 20.741 0.684 2.796 1.00 93.44 183 ILE A N 1
ATOM 1409 C CA . ILE A 1 183 ? 19.358 0.987 2.395 1.00 93.44 183 ILE A CA 1
ATOM 1410 C C . ILE A 1 183 ? 18.514 -0.284 2.266 1.00 93.44 183 ILE A C 1
ATOM 1412 O O . ILE A 1 183 ? 17.361 -0.323 2.699 1.00 93.44 183 ILE A O 1
ATOM 1416 N N . CYS A 1 184 ? 19.062 -1.354 1.683 1.00 93.00 184 CYS A N 1
ATOM 1417 C CA . CYS A 1 184 ? 18.364 -2.634 1.581 1.00 93.00 184 CYS A CA 1
ATOM 1418 C C . CYS A 1 184 ? 18.061 -3.226 2.959 1.00 93.00 184 CYS A C 1
ATOM 1420 O O . CYS A 1 184 ? 16.961 -3.740 3.179 1.00 93.00 184 CYS A O 1
ATOM 1422 N N . LEU A 1 185 ? 19.018 -3.162 3.883 1.00 94.31 185 LEU A N 1
ATOM 1423 C CA . LEU A 1 185 ? 18.878 -3.697 5.230 1.00 94.31 185 LEU A CA 1
ATOM 1424 C C . LEU A 1 185 ? 17.863 -2.882 6.047 1.00 94.31 185 LEU A C 1
ATOM 1426 O O . LEU A 1 185 ? 17.015 -3.471 6.716 1.00 94.31 185 LEU A O 1
ATOM 1430 N N . GLU A 1 186 ? 17.858 -1.558 5.899 1.00 93.88 186 GLU A N 1
ATOM 1431 C CA . GLU A 1 186 ? 16.850 -0.663 6.478 1.00 93.88 186 GLU A CA 1
ATOM 1432 C C . GLU A 1 186 ? 15.455 -0.901 5.907 1.00 93.88 186 GLU A C 1
ATOM 1434 O O . GLU A 1 186 ? 14.502 -1.088 6.661 1.00 93.88 186 GLU A O 1
ATOM 1439 N N . THR A 1 187 ? 15.324 -0.961 4.580 1.00 92.94 187 THR A N 1
ATOM 1440 C CA . THR A 1 187 ? 14.037 -1.225 3.918 1.00 92.94 187 THR A CA 1
ATOM 1441 C C . THR A 1 187 ? 13.474 -2.567 4.384 1.00 92.94 187 THR A C 1
ATOM 1443 O O . THR A 1 187 ? 12.292 -2.679 4.708 1.00 92.94 187 THR A O 1
ATOM 1446 N N . THR A 1 188 ? 14.333 -3.584 4.486 1.00 93.19 188 THR A N 1
ATOM 1447 C CA . THR A 1 188 ? 13.961 -4.916 4.972 1.00 93.19 188 THR A CA 1
ATOM 1448 C C . THR A 1 188 ? 13.504 -4.864 6.430 1.00 93.19 188 THR A C 1
ATOM 1450 O O . THR A 1 188 ? 12.427 -5.365 6.754 1.00 93.19 188 THR A O 1
ATOM 1453 N N . ALA A 1 189 ? 14.273 -4.217 7.310 1.00 94.62 189 ALA A N 1
ATOM 1454 C CA . ALA A 1 189 ? 13.904 -4.044 8.713 1.00 94.62 189 ALA A CA 1
ATOM 1455 C C . ALA A 1 189 ? 12.588 -3.259 8.873 1.00 94.62 189 ALA A C 1
ATOM 1457 O O . ALA A 1 189 ? 11.743 -3.636 9.684 1.00 94.62 189 ALA A O 1
ATOM 1458 N N . GLY A 1 190 ? 12.374 -2.226 8.055 1.00 94.19 190 GLY A N 1
ATOM 1459 C CA . GLY A 1 190 ? 11.144 -1.440 7.990 1.00 94.19 190 GLY A CA 1
ATOM 1460 C C . GLY A 1 190 ? 9.922 -2.266 7.604 1.00 94.19 190 GLY A C 1
ATOM 1461 O O . GLY A 1 190 ? 8.904 -2.215 8.295 1.00 94.19 190 GLY A O 1
ATOM 1462 N N . ILE A 1 191 ? 10.041 -3.086 6.557 1.00 93.06 191 ILE A N 1
ATOM 1463 C CA . ILE A 1 191 ? 8.979 -4.010 6.139 1.00 93.06 191 ILE A CA 1
ATOM 1464 C C . ILE A 1 191 ? 8.642 -4.987 7.276 1.00 93.06 191 ILE A C 1
ATOM 1466 O O . ILE A 1 191 ? 7.473 -5.137 7.628 1.00 93.06 191 ILE A O 1
ATOM 1470 N N . PHE A 1 192 ? 9.643 -5.610 7.909 1.00 92.56 192 PHE A N 1
ATOM 1471 C CA . PHE A 1 192 ? 9.411 -6.533 9.029 1.00 92.56 192 PHE A CA 1
ATOM 1472 C C . PHE A 1 192 ? 8.782 -5.856 10.253 1.00 92.56 192 PHE A C 1
ATOM 1474 O O . PHE A 1 192 ? 7.963 -6.472 10.945 1.00 92.56 192 PHE A O 1
ATOM 1481 N N . LEU A 1 193 ? 9.141 -4.600 10.528 1.00 93.88 193 LEU A N 1
ATOM 1482 C CA . LEU A 1 193 ? 8.561 -3.809 11.609 1.00 93.88 193 LEU A CA 1
ATOM 1483 C C . LEU A 1 193 ? 7.073 -3.532 11.354 1.00 93.88 193 LEU A C 1
ATOM 1485 O O . LEU A 1 193 ? 6.250 -3.773 12.240 1.00 93.88 193 LEU A O 1
ATOM 1489 N N . LEU A 1 194 ? 6.719 -3.083 10.147 1.00 93.69 194 LEU A N 1
ATOM 1490 C CA . LEU A 1 194 ? 5.334 -2.779 9.773 1.00 93.69 194 LEU A CA 1
ATOM 1491 C C . LEU A 1 194 ? 4.451 -4.028 9.706 1.00 93.69 194 LEU A C 1
ATOM 1493 O O . LEU A 1 194 ? 3.305 -3.995 10.165 1.00 93.69 194 LEU A O 1
ATOM 1497 N N . GLU A 1 195 ? 5.010 -5.147 9.249 1.00 92.69 195 GLU A N 1
ATOM 1498 C CA . GLU A 1 195 ? 4.327 -6.439 9.259 1.00 92.69 195 GLU A CA 1
ATOM 1499 C C . GLU A 1 195 ? 4.083 -6.932 10.697 1.00 92.69 195 GLU A C 1
ATOM 1501 O O . GLU A 1 195 ? 2.990 -7.377 11.048 1.00 92.69 195 GLU A O 1
ATOM 1506 N N . SER A 1 196 ? 5.073 -6.784 11.586 1.00 91.69 196 SER A N 1
ATOM 1507 C CA . SER A 1 196 ? 4.943 -7.159 13.004 1.00 91.69 196 SER A CA 1
ATOM 1508 C C . SER A 1 196 ? 3.933 -6.288 13.762 1.00 91.69 196 SER A C 1
ATOM 1510 O O . SER A 1 196 ? 3.322 -6.743 14.735 1.00 91.69 196 SER A O 1
ATOM 1512 N N . LEU A 1 197 ? 3.734 -5.044 13.318 1.00 90.81 197 LEU A N 1
ATOM 1513 C CA . LEU A 1 197 ? 2.699 -4.137 13.817 1.00 90.81 197 LEU A CA 1
ATOM 1514 C C . LEU A 1 197 ? 1.311 -4.401 13.211 1.00 90.81 197 LEU A C 1
ATOM 1516 O O . LEU A 1 197 ? 0.343 -3.800 13.672 1.00 90.81 197 LEU A O 1
ATOM 1520 N N . ARG A 1 198 ? 1.192 -5.311 12.230 1.00 89.19 198 ARG A N 1
ATOM 1521 C CA . ARG A 1 198 ? -0.039 -5.579 11.460 1.00 89.19 198 ARG A CA 1
ATOM 1522 C C . ARG A 1 198 ? -0.589 -4.341 10.744 1.00 89.19 198 ARG A C 1
ATOM 1524 O O . ARG A 1 198 ? -1.799 -4.225 10.554 1.00 89.19 198 ARG A O 1
ATOM 1531 N N . ILE A 1 199 ? 0.295 -3.413 10.377 1.00 89.44 199 ILE A N 1
ATOM 1532 C CA . ILE A 1 199 ? -0.054 -2.276 9.519 1.00 89.44 199 ILE A CA 1
ATOM 1533 C C . ILE A 1 199 ? -0.074 -2.740 8.064 1.00 89.44 199 ILE A C 1
ATOM 1535 O O . ILE A 1 199 ? -0.999 -2.388 7.337 1.00 89.44 199 ILE A O 1
ATOM 1539 N N . THR A 1 200 ? 0.914 -3.552 7.675 1.00 90.56 200 THR A N 1
ATOM 1540 C CA . THR A 1 200 ? 0.970 -4.208 6.366 1.00 90.56 200 THR A CA 1
ATOM 1541 C C . THR A 1 200 ? 0.635 -5.696 6.456 1.00 90.56 200 THR A C 1
ATOM 1543 O O . THR A 1 200 ? 0.720 -6.291 7.534 1.00 90.56 200 THR A O 1
ATOM 1546 N N . GLN A 1 201 ? 0.245 -6.287 5.324 1.00 85.44 201 GLN A N 1
ATOM 1547 C CA . GLN A 1 201 ? 0.002 -7.725 5.140 1.00 85.44 201 GLN A CA 1
ATOM 1548 C C . GLN A 1 201 ? 0.780 -8.282 3.937 1.00 85.44 201 GLN A C 1
ATOM 1550 O O . GLN A 1 201 ? 0.247 -9.011 3.095 1.00 85.44 201 GLN A O 1
ATOM 1555 N N . LEU A 1 202 ? 2.064 -7.936 3.840 1.00 84.94 202 LEU A N 1
ATOM 1556 C CA . LEU A 1 202 ? 2.954 -8.454 2.799 1.00 84.94 202 LEU A CA 1
ATOM 1557 C C . LEU A 1 202 ? 3.306 -9.929 3.043 1.00 84.94 202 LEU A C 1
ATOM 1559 O O . LEU A 1 202 ? 3.457 -10.695 2.088 1.00 84.94 202 LEU A O 1
ATOM 1563 N N . PHE A 1 203 ? 3.404 -10.343 4.311 1.00 83.69 203 PHE A N 1
ATOM 1564 C CA . PHE A 1 203 ? 3.814 -11.685 4.723 1.00 83.69 203 PHE A CA 1
ATOM 1565 C C . PHE A 1 203 ? 2.843 -12.262 5.767 1.00 83.69 203 PHE A C 1
ATOM 1567 O O . PHE A 1 203 ? 3.163 -12.302 6.959 1.00 83.69 203 PHE A O 1
ATOM 1574 N N . PRO A 1 204 ? 1.693 -12.829 5.343 1.00 77.12 204 PRO A N 1
ATOM 1575 C CA . PRO A 1 204 ? 0.637 -13.287 6.257 1.00 77.12 204 PRO A CA 1
ATOM 1576 C C . PRO A 1 204 ? 1.111 -14.309 7.305 1.00 77.12 204 PRO A C 1
ATOM 1578 O O . PRO A 1 204 ? 0.516 -14.426 8.378 1.00 77.12 204 PRO A O 1
ATOM 1581 N N . LEU A 1 205 ? 2.215 -15.014 7.033 1.00 81.81 205 LEU A N 1
ATOM 1582 C CA . LEU A 1 205 ? 2.851 -15.931 7.973 1.00 81.81 205 LEU A CA 1
ATOM 1583 C C . LEU A 1 205 ? 3.255 -15.231 9.283 1.00 81.81 205 LEU A C 1
ATOM 1585 O O . LEU A 1 205 ? 3.003 -15.776 10.354 1.00 81.81 205 LEU A O 1
ATOM 1589 N N . ILE A 1 206 ? 3.794 -14.008 9.215 1.00 78.50 206 ILE A N 1
ATOM 1590 C CA . ILE A 1 206 ? 4.259 -13.232 10.379 1.00 78.50 206 ILE A CA 1
ATOM 1591 C C . ILE A 1 206 ? 3.078 -12.780 11.242 1.00 78.50 206 ILE A C 1
ATOM 1593 O O . ILE A 1 206 ? 3.144 -12.822 12.472 1.00 78.50 206 ILE A O 1
ATOM 1597 N N . GLY A 1 207 ? 1.953 -12.432 10.611 1.00 74.88 207 GLY A N 1
ATOM 1598 C CA . GLY A 1 207 ? 0.716 -12.080 11.309 1.00 74.88 207 GLY A CA 1
ATOM 1599 C C . GLY A 1 207 ? 0.137 -13.227 12.147 1.00 74.88 207 GLY A C 1
ATOM 1600 O O . GLY A 1 207 ? -0.465 -12.966 13.196 1.00 74.88 207 GLY A O 1
ATOM 1601 N N . SER A 1 208 ? 0.358 -14.472 11.710 1.00 81.38 208 SER A N 1
ATOM 1602 C CA . SER A 1 208 ? -0.101 -15.701 12.375 1.00 81.38 208 SER A CA 1
ATOM 1603 C C . SER A 1 208 ? 0.846 -16.243 13.456 1.00 81.38 208 SER A C 1
ATOM 1605 O O . SER A 1 208 ? 0.491 -17.194 14.151 1.00 81.38 208 SER A O 1
ATOM 1607 N N . MET A 1 209 ? 2.038 -15.652 13.619 1.00 87.12 209 MET A N 1
ATOM 1608 C CA . MET A 1 209 ? 3.005 -16.071 14.639 1.00 87.12 209 MET A CA 1
ATOM 1609 C C . MET A 1 209 ? 2.534 -15.715 16.055 1.00 87.12 209 MET A C 1
ATOM 1611 O O . MET A 1 209 ? 1.797 -14.746 16.263 1.00 87.12 209 MET A O 1
ATOM 1615 N N . ASP A 1 210 ? 3.025 -16.477 17.036 1.00 92.19 210 ASP A N 1
ATOM 1616 C CA . ASP A 1 210 ? 2.783 -16.222 18.456 1.00 92.19 210 ASP A CA 1
ATOM 1617 C C . ASP A 1 210 ? 3.279 -14.821 18.868 1.00 92.19 210 ASP A C 1
ATOM 1619 O O . ASP A 1 210 ? 4.306 -14.324 18.386 1.00 92.19 210 ASP A O 1
ATOM 1623 N N . ASP A 1 211 ? 2.562 -14.178 19.792 1.00 90.44 211 ASP A N 1
ATOM 1624 C CA . ASP A 1 211 ? 2.776 -12.774 20.168 1.00 90.44 211 ASP A CA 1
ATOM 1625 C C . ASP A 1 211 ? 4.194 -12.521 20.702 1.00 90.44 211 ASP A C 1
ATOM 1627 O O . ASP A 1 211 ? 4.740 -11.424 20.546 1.00 90.44 211 ASP A O 1
ATOM 1631 N N . ARG A 1 212 ? 4.818 -13.540 21.307 1.00 93.19 212 ARG A N 1
ATOM 1632 C CA . ARG A 1 212 ? 6.199 -13.476 21.808 1.00 93.19 212 ARG A CA 1
ATOM 1633 C C . ARG A 1 212 ? 7.205 -13.281 20.680 1.00 93.19 212 ARG A C 1
ATOM 1635 O O . ARG A 1 212 ? 8.062 -12.405 20.775 1.00 93.19 212 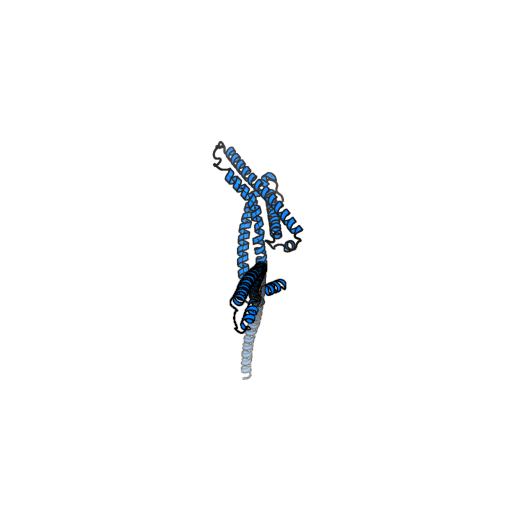ARG A O 1
ATOM 1642 N N . VAL A 1 213 ? 7.082 -14.070 19.613 1.00 91.50 213 VAL A N 1
ATOM 1643 C CA . VAL A 1 213 ? 7.994 -14.010 18.464 1.00 91.50 213 VAL A CA 1
ATOM 1644 C C . VAL A 1 213 ? 7.772 -12.714 17.695 1.00 91.50 213 VAL A C 1
ATOM 1646 O O . VAL A 1 213 ? 8.736 -12.017 17.393 1.00 91.50 213 VAL A O 1
ATOM 1649 N N . ARG A 1 214 ? 6.510 -12.319 17.479 1.00 91.56 214 ARG A N 1
ATOM 1650 C CA . ARG A 1 214 ? 6.186 -11.047 16.816 1.00 91.56 214 ARG A CA 1
ATOM 1651 C C . ARG A 1 214 ? 6.759 -9.846 17.568 1.00 91.56 214 ARG A C 1
ATOM 1653 O O . ARG A 1 214 ? 7.333 -8.949 16.958 1.00 91.56 214 ARG A O 1
ATOM 1660 N N . ARG A 1 215 ? 6.657 -9.837 18.902 1.00 92.94 215 ARG A N 1
ATOM 1661 C CA . ARG A 1 215 ? 7.251 -8.781 19.736 1.00 92.94 215 ARG A CA 1
ATOM 1662 C C . ARG A 1 215 ? 8.779 -8.786 19.668 1.00 92.94 215 ARG A C 1
ATOM 1664 O O . ARG A 1 215 ? 9.371 -7.714 19.628 1.00 92.94 215 ARG A O 1
ATOM 1671 N N . ALA A 1 216 ? 9.414 -9.957 19.629 1.00 93.75 216 ALA A N 1
ATOM 1672 C CA . ALA A 1 216 ? 10.864 -10.056 19.469 1.00 93.75 216 ALA A CA 1
ATOM 1673 C C . ALA A 1 216 ? 11.327 -9.491 18.116 1.00 93.75 216 ALA A C 1
ATOM 1675 O O . ALA A 1 216 ? 12.269 -8.702 18.089 1.00 93.75 216 ALA A O 1
ATOM 1676 N N . ILE A 1 217 ? 10.629 -9.819 17.020 1.00 93.00 217 ILE A N 1
ATOM 1677 C CA . ILE A 1 217 ? 10.898 -9.260 15.684 1.00 93.00 217 ILE A CA 1
ATOM 1678 C C . ILE A 1 217 ? 10.712 -7.741 15.699 1.00 93.00 217 ILE A C 1
ATOM 1680 O O . ILE A 1 217 ? 11.595 -7.022 15.246 1.00 93.00 217 ILE A O 1
ATOM 1684 N N . MET A 1 218 ? 9.616 -7.244 16.281 1.00 93.56 218 MET A N 1
ATOM 1685 C CA . MET A 1 218 ? 9.351 -5.807 16.409 1.00 93.56 218 MET A CA 1
ATOM 1686 C C . MET A 1 218 ? 10.478 -5.077 17.151 1.00 93.56 218 MET A C 1
ATOM 1688 O O . MET A 1 218 ? 10.970 -4.063 16.667 1.00 93.56 218 MET A O 1
ATOM 1692 N N . ILE A 1 219 ? 10.916 -5.597 18.302 1.00 96.38 219 ILE A N 1
ATOM 1693 C CA . ILE A 1 219 ? 11.995 -4.987 19.094 1.00 96.38 219 ILE A CA 1
ATOM 1694 C C . ILE A 1 219 ? 13.325 -5.057 18.336 1.00 96.38 219 ILE A C 1
ATOM 1696 O O . ILE A 1 219 ? 14.049 -4.066 18.288 1.00 96.38 219 ILE A O 1
ATOM 1700 N N . CYS A 1 220 ? 13.639 -6.199 17.720 1.00 95.38 220 CYS A N 1
ATOM 1701 C CA . CYS A 1 220 ? 14.870 -6.390 16.958 1.00 95.38 220 CYS A CA 1
ATOM 1702 C C . CYS A 1 220 ? 14.936 -5.450 15.747 1.00 95.38 220 CYS A C 1
ATOM 1704 O O . CYS A 1 220 ? 15.912 -4.719 15.606 1.00 95.38 220 CYS A O 1
ATOM 1706 N N . ALA A 1 221 ? 13.880 -5.401 14.931 1.00 94.69 221 ALA A N 1
ATOM 1707 C CA . ALA A 1 221 ? 13.792 -4.520 13.771 1.00 94.69 221 ALA A CA 1
ATOM 1708 C C . ALA A 1 221 ? 13.831 -3.041 14.178 1.00 94.69 221 ALA A C 1
ATOM 1710 O O . ALA A 1 221 ? 14.545 -2.255 13.563 1.00 94.69 221 ALA A O 1
ATOM 1711 N N . SER A 1 222 ? 13.127 -2.663 15.251 1.00 95.25 222 SER A N 1
ATOM 1712 C CA . SER A 1 222 ? 13.136 -1.283 15.745 1.00 95.25 222 SER A CA 1
ATOM 1713 C C . SER A 1 222 ? 14.506 -0.874 16.293 1.00 95.25 222 SER A C 1
ATOM 1715 O O . SER A 1 222 ? 14.923 0.261 16.087 1.00 95.25 222 SER A O 1
ATOM 1717 N N . CYS A 1 223 ? 15.217 -1.779 16.970 1.00 96.38 223 CYS A N 1
ATOM 1718 C CA . CYS A 1 223 ? 16.575 -1.533 17.452 1.00 96.38 223 CYS A CA 1
ATOM 1719 C C . CYS A 1 223 ? 17.567 -1.420 16.289 1.00 96.38 223 CYS A C 1
ATOM 1721 O O . CYS A 1 223 ? 18.366 -0.488 16.260 1.00 96.38 223 CYS A O 1
ATOM 1723 N N . LEU A 1 224 ? 17.468 -2.317 15.305 1.00 95.38 224 LEU A N 1
ATOM 1724 C CA . LEU A 1 224 ? 18.291 -2.302 14.100 1.00 95.38 224 LEU A CA 1
ATOM 1725 C C . LEU A 1 224 ? 18.108 -1.002 13.304 1.00 95.38 224 LEU A C 1
ATOM 1727 O O . LEU A 1 224 ? 19.097 -0.361 12.967 1.00 95.38 224 LEU A O 1
ATOM 1731 N N . LEU A 1 225 ? 16.863 -0.576 13.072 1.00 95.56 225 LEU A N 1
ATOM 1732 C CA . LEU A 1 225 ? 16.556 0.692 12.401 1.00 95.56 225 LEU A CA 1
ATOM 1733 C C . LEU A 1 225 ? 17.082 1.902 13.167 1.00 95.56 225 LEU A C 1
ATOM 1735 O O . LEU A 1 225 ? 17.586 2.831 12.553 1.00 95.56 225 LEU A O 1
ATOM 1739 N N . LEU A 1 226 ? 16.983 1.899 14.498 1.00 96.00 226 LEU A N 1
ATOM 1740 C CA . LEU A 1 226 ? 17.501 2.995 15.313 1.00 96.00 226 LEU A CA 1
ATOM 1741 C C . LEU A 1 226 ? 19.025 3.081 15.192 1.00 96.00 226 LEU A C 1
ATOM 1743 O O . LEU A 1 226 ? 19.554 4.168 14.975 1.00 96.00 226 LEU A O 1
ATOM 1747 N N . ILE A 1 227 ? 19.722 1.942 15.270 1.00 95.75 227 ILE A N 1
ATOM 1748 C CA . ILE A 1 227 ? 21.177 1.886 15.086 1.00 95.75 227 ILE A CA 1
ATOM 1749 C C . ILE A 1 227 ? 21.555 2.422 13.703 1.00 95.75 227 ILE A C 1
ATOM 1751 O O . ILE A 1 227 ? 22.417 3.292 13.621 1.00 95.75 227 ILE A O 1
ATOM 1755 N N . LEU A 1 228 ? 20.892 1.961 12.638 1.00 94.44 228 LEU A N 1
ATOM 1756 C CA . LEU A 1 228 ? 21.194 2.397 11.273 1.00 94.44 228 LEU A CA 1
ATOM 1757 C C . LEU A 1 228 ? 20.898 3.887 11.071 1.00 94.44 228 LEU A C 1
ATOM 1759 O O . LEU A 1 228 ? 21.799 4.625 10.684 1.00 94.44 228 LEU A O 1
ATOM 1763 N N . ALA A 1 229 ? 19.731 4.373 11.498 1.00 94.31 229 ALA A N 1
ATOM 1764 C CA . ALA A 1 229 ? 19.388 5.794 11.445 1.00 94.31 229 ALA A CA 1
ATOM 1765 C C . ALA A 1 229 ? 20.381 6.671 12.232 1.00 94.31 229 ALA A C 1
ATOM 1767 O O . ALA A 1 229 ? 20.748 7.764 11.796 1.00 94.31 229 ALA A O 1
ATOM 1768 N N . SER A 1 230 ? 20.863 6.204 13.390 1.00 94.44 230 SER A N 1
ATOM 1769 C CA . SER A 1 230 ? 21.933 6.885 14.129 1.00 94.44 230 SER A CA 1
ATOM 1770 C C . SER A 1 230 ? 23.258 6.883 13.363 1.00 94.44 230 SER A C 1
ATOM 1772 O O . SER A 1 230 ? 23.935 7.913 13.336 1.00 94.44 230 SER A O 1
ATOM 1774 N N . THR A 1 231 ? 23.627 5.774 12.712 1.00 92.69 231 THR A N 1
ATOM 1775 C CA . THR A 1 231 ? 24.829 5.737 11.865 1.00 92.69 231 THR A CA 1
ATOM 1776 C C . THR A 1 231 ? 24.703 6.656 10.656 1.00 92.69 231 THR A C 1
ATOM 1778 O O . THR A 1 231 ? 25.656 7.361 10.341 1.00 92.69 231 THR A O 1
ATOM 1781 N N . GLU A 1 232 ? 23.531 6.753 10.033 1.00 92.38 232 GLU A N 1
ATOM 1782 C CA . GLU A 1 232 ? 23.300 7.655 8.906 1.00 92.38 232 GLU A CA 1
ATOM 1783 C C . GLU A 1 232 ? 23.321 9.127 9.304 1.00 92.38 232 GLU A C 1
ATOM 1785 O O . GLU A 1 232 ? 23.878 9.952 8.582 1.00 92.38 232 GLU A O 1
ATOM 1790 N N . SER A 1 233 ? 22.805 9.469 10.486 1.00 93.06 233 SER A N 1
ATOM 1791 C CA . SER A 1 233 ? 22.959 10.815 11.044 1.00 93.06 233 SER A CA 1
ATOM 1792 C C . SER A 1 233 ? 24.439 11.180 11.236 1.00 93.06 233 SER A C 1
ATOM 1794 O O . SER A 1 233 ? 24.857 12.294 10.908 1.00 93.06 233 SER A O 1
ATOM 1796 N N . ALA A 1 234 ? 25.260 10.226 11.694 1.00 91.56 234 ALA A N 1
ATOM 1797 C CA . ALA A 1 234 ? 26.706 10.410 11.818 1.00 91.56 234 ALA A CA 1
ATOM 1798 C C . ALA A 1 234 ? 27.413 10.510 10.451 1.00 91.56 234 ALA A C 1
ATOM 1800 O O . ALA A 1 234 ? 28.310 11.337 10.285 1.00 91.56 234 ALA A O 1
ATOM 1801 N N . LEU A 1 235 ? 26.992 9.729 9.452 1.00 91.19 235 LEU A N 1
ATOM 1802 C CA . LEU A 1 235 ? 27.509 9.832 8.083 1.00 91.19 235 LEU A CA 1
ATOM 1803 C C . LEU A 1 235 ? 27.126 11.171 7.440 1.00 91.19 235 LEU A C 1
ATOM 1805 O O . LEU A 1 235 ? 27.964 11.795 6.795 1.00 91.19 235 LEU A O 1
ATOM 1809 N N . ALA A 1 236 ? 25.910 11.670 7.672 1.00 90.12 236 ALA A N 1
ATOM 1810 C CA . ALA A 1 236 ? 25.479 12.987 7.207 1.00 90.12 236 ALA A CA 1
ATOM 1811 C C . ALA A 1 236 ? 26.322 14.115 7.826 1.00 90.12 236 ALA A C 1
ATOM 1813 O O . ALA A 1 236 ? 26.722 15.039 7.117 1.00 90.12 236 ALA A O 1
ATOM 1814 N N . PHE A 1 237 ? 26.660 14.010 9.117 1.00 90.06 237 PHE A N 1
ATOM 1815 C CA . PHE A 1 237 ? 27.627 14.908 9.756 1.00 90.06 237 PHE A CA 1
ATOM 1816 C C . PHE A 1 237 ? 28.998 14.834 9.068 1.00 90.06 237 PHE A C 1
ATOM 1818 O O . PHE A 1 237 ? 29.574 15.861 8.715 1.00 90.06 237 PHE A O 1
ATOM 1825 N N . MET A 1 238 ? 29.503 13.623 8.821 1.00 88.88 238 MET A N 1
ATOM 1826 C CA . MET A 1 238 ? 30.799 13.423 8.170 1.00 88.88 238 MET A CA 1
ATOM 1827 C C . MET A 1 238 ? 30.827 13.993 6.745 1.00 88.88 238 MET A C 1
ATOM 1829 O O . MET A 1 238 ? 31.814 14.606 6.348 1.00 88.88 238 MET A O 1
ATOM 1833 N N . ARG A 1 239 ? 29.729 13.857 5.994 1.00 88.81 239 ARG A N 1
ATOM 1834 C CA . ARG A 1 239 ? 29.563 14.428 4.650 1.00 88.81 239 ARG A CA 1
ATOM 1835 C C . ARG A 1 239 ? 29.757 15.942 4.653 1.00 88.81 239 ARG A C 1
ATOM 1837 O O . ARG A 1 239 ? 30.460 16.463 3.790 1.00 88.81 239 ARG A O 1
ATOM 1844 N N . ASP A 1 240 ? 29.129 16.636 5.600 1.00 86.44 240 ASP A N 1
ATOM 1845 C CA . ASP A 1 240 ? 29.203 18.096 5.691 1.00 86.44 240 ASP A CA 1
ATOM 1846 C C . ASP A 1 240 ? 30.613 18.559 6.084 1.00 86.44 240 ASP A C 1
ATOM 1848 O O . ASP A 1 240 ? 31.116 19.523 5.508 1.00 86.44 240 ASP A O 1
ATOM 1852 N N . GLN A 1 241 ? 31.292 17.826 6.973 1.00 87.38 241 GLN A N 1
ATOM 1853 C CA . GLN A 1 241 ? 32.689 18.106 7.324 1.00 87.38 241 GLN A CA 1
ATOM 1854 C C . GLN A 1 241 ? 33.632 17.917 6.130 1.00 87.38 241 GLN A C 1
ATOM 1856 O O . GLN A 1 241 ? 34.419 18.809 5.823 1.00 87.38 241 GLN A O 1
ATOM 1861 N N . ILE A 1 242 ? 33.489 16.816 5.382 1.00 86.31 242 ILE A N 1
ATOM 1862 C CA . ILE A 1 242 ? 34.265 16.577 4.154 1.00 86.31 242 ILE A CA 1
ATOM 1863 C C . ILE A 1 242 ? 34.022 17.700 3.132 1.00 86.31 242 ILE A C 1
ATOM 1865 O O . ILE A 1 242 ? 34.953 18.163 2.472 1.00 86.31 242 ILE A O 1
ATOM 1869 N N . ALA A 1 243 ? 32.778 18.165 2.991 1.00 85.25 243 ALA A N 1
ATOM 1870 C CA . ALA A 1 243 ? 32.445 19.244 2.065 1.00 85.25 243 ALA A CA 1
ATOM 1871 C C . ALA A 1 243 ? 33.103 20.580 2.456 1.00 85.25 243 ALA A C 1
ATOM 1873 O O . ALA A 1 243 ? 33.601 21.289 1.576 1.00 85.25 243 ALA A O 1
ATOM 1874 N N . LEU A 1 244 ? 33.136 20.902 3.754 1.00 84.50 244 LEU A N 1
ATOM 1875 C CA . LEU A 1 244 ? 33.813 22.085 4.291 1.00 84.50 244 LEU A CA 1
ATOM 1876 C C . LEU A 1 244 ? 35.329 22.015 4.069 1.00 84.50 244 LEU A C 1
ATOM 1878 O O . LEU A 1 244 ? 35.915 22.961 3.540 1.00 84.50 244 LEU A O 1
ATOM 1882 N N . ASP A 1 245 ? 35.951 20.880 4.381 1.00 85.81 245 ASP A N 1
ATOM 1883 C CA . ASP A 1 245 ? 37.393 20.688 4.200 1.00 85.81 245 ASP A CA 1
ATOM 1884 C C . ASP A 1 245 ? 37.796 20.789 2.724 1.00 85.81 245 ASP A C 1
ATOM 1886 O O . ASP A 1 245 ? 38.758 21.478 2.374 1.00 85.81 245 ASP A O 1
ATOM 1890 N N . LEU A 1 246 ? 37.017 20.187 1.820 1.00 85.25 246 LEU A N 1
ATOM 1891 C CA . LEU A 1 246 ? 37.246 20.299 0.379 1.00 85.25 246 LEU A CA 1
ATOM 1892 C C . LEU A 1 246 ? 37.063 21.730 -0.147 1.00 85.25 246 LEU A C 1
ATOM 1894 O O . LEU A 1 246 ? 37.719 22.108 -1.120 1.00 85.25 246 LEU A O 1
ATOM 1898 N N . ALA A 1 247 ? 36.168 22.528 0.440 1.00 85.75 247 ALA A N 1
ATOM 1899 C CA . ALA A 1 247 ? 36.018 23.936 0.079 1.00 85.75 247 ALA A CA 1
ATOM 1900 C C . ALA A 1 247 ? 37.239 24.756 0.528 1.00 85.75 247 ALA A C 1
ATOM 1902 O O . ALA A 1 247 ? 37.785 25.522 -0.269 1.00 85.75 247 ALA A O 1
ATOM 1903 N N . ASN A 1 248 ? 37.720 24.521 1.751 1.00 85.88 248 ASN A N 1
ATOM 1904 C CA . ASN A 1 248 ? 38.905 25.180 2.303 1.00 85.88 248 ASN A CA 1
ATOM 1905 C C . ASN A 1 248 ? 40.175 24.839 1.509 1.00 85.88 248 ASN A C 1
ATOM 1907 O O . ASN A 1 248 ? 40.949 25.732 1.163 1.00 85.88 248 ASN A O 1
ATOM 1911 N N . LEU A 1 249 ? 40.360 23.566 1.141 1.00 86.94 249 LEU A N 1
ATOM 1912 C CA . LEU A 1 249 ? 41.479 23.129 0.302 1.00 86.94 249 LEU A CA 1
ATOM 1913 C C . LEU A 1 249 ? 41.455 23.798 -1.076 1.00 86.94 249 LEU A C 1
ATOM 1915 O O . LEU A 1 249 ? 42.490 24.257 -1.554 1.00 86.94 249 LEU A O 1
ATOM 1919 N N . ARG A 1 250 ? 40.282 23.903 -1.714 1.00 86.38 250 ARG A N 1
ATOM 1920 C CA . ARG A 1 250 ? 40.149 24.592 -3.009 1.00 86.38 250 ARG A CA 1
ATOM 1921 C C . ARG A 1 250 ? 40.459 26.083 -2.907 1.00 86.38 250 ARG A C 1
ATOM 1923 O O . ARG A 1 250 ? 41.104 26.609 -3.808 1.00 86.38 250 ARG A O 1
ATOM 1930 N N . ALA A 1 251 ? 40.031 26.744 -1.832 1.00 84.62 251 ALA A N 1
ATOM 1931 C CA . ALA A 1 251 ? 40.338 28.153 -1.594 1.00 84.62 251 ALA A CA 1
ATOM 1932 C C . ALA A 1 251 ? 41.848 28.376 -1.403 1.00 84.62 251 ALA A C 1
ATOM 1934 O O . ALA A 1 251 ? 42.424 29.235 -2.067 1.00 84.62 251 ALA A O 1
ATOM 1935 N N . SER A 1 252 ? 42.500 27.532 -0.594 1.00 88.06 252 SER A N 1
ATOM 1936 C CA . SER A 1 252 ? 43.953 27.573 -0.383 1.00 88.06 252 SER A CA 1
ATOM 1937 C C . SER A 1 252 ? 44.739 27.319 -1.678 1.00 88.06 252 SER A C 1
ATOM 1939 O O . SER A 1 252 ? 45.679 28.050 -1.985 1.00 88.06 252 SER A O 1
ATOM 1941 N N . LEU A 1 253 ? 44.321 26.341 -2.493 1.00 89.44 253 LEU A N 1
ATOM 1942 C CA . LEU A 1 253 ? 44.948 26.044 -3.789 1.00 89.44 253 LEU A CA 1
ATOM 1943 C C . LEU A 1 253 ? 44.740 27.149 -4.834 1.00 89.44 253 LEU A C 1
ATOM 1945 O O . LEU A 1 253 ? 45.567 27.299 -5.731 1.00 89.44 253 LEU A O 1
ATOM 1949 N N . ALA A 1 254 ? 43.659 27.924 -4.733 1.00 89.44 254 ALA A N 1
ATOM 1950 C CA . ALA A 1 254 ? 43.397 29.052 -5.622 1.00 89.44 254 ALA A CA 1
ATOM 1951 C C . ALA A 1 254 ? 44.257 30.291 -5.301 1.00 89.44 254 ALA A C 1
ATOM 1953 O O . ALA A 1 254 ? 44.148 31.293 -6.006 1.00 89.44 254 ALA A O 1
ATOM 1954 N N . GLY A 1 255 ? 45.093 30.247 -4.252 1.00 80.06 255 GLY A N 1
ATOM 1955 C CA . GLY A 1 255 ? 45.928 31.379 -3.831 1.00 80.06 255 GLY A CA 1
ATOM 1956 C C . GLY A 1 255 ? 45.123 32.578 -3.325 1.00 80.06 255 GLY A C 1
ATOM 1957 O O . GLY A 1 255 ? 45.665 33.670 -3.175 1.00 80.06 255 GLY A O 1
ATOM 1958 N N . VAL A 1 256 ? 43.826 32.385 -3.082 1.00 76.81 256 VAL A N 1
ATOM 1959 C CA . VAL A 1 256 ? 42.998 33.334 -2.351 1.00 76.81 256 VAL A CA 1
ATOM 1960 C C . VAL A 1 256 ? 43.379 33.137 -0.893 1.00 76.81 256 VAL A C 1
ATOM 1962 O O . VAL A 1 256 ? 43.113 32.063 -0.350 1.00 76.81 256 VAL A O 1
ATOM 1965 N N . ASP A 1 257 ? 44.030 34.136 -0.279 1.00 60.97 257 ASP A N 1
ATOM 1966 C CA . ASP A 1 257 ? 44.170 34.187 1.178 1.00 60.97 257 ASP A CA 1
ATOM 1967 C C . ASP A 1 257 ? 42.795 33.877 1.735 1.00 60.97 257 ASP A C 1
ATOM 1969 O O . ASP A 1 257 ? 41.827 34.562 1.391 1.00 60.97 257 ASP A O 1
ATOM 1973 N N . SER A 1 258 ? 42.705 32.775 2.476 1.00 56.75 258 SER A N 1
ATOM 1974 C CA . SER A 1 258 ? 41.469 32.287 3.060 1.00 56.75 258 SER A CA 1
ATOM 1975 C C . SER A 1 258 ? 40.874 33.439 3.842 1.00 56.75 258 SER A C 1
ATOM 1977 O O . SER A 1 258 ? 41.302 33.717 4.959 1.00 56.75 258 SER A O 1
ATOM 1979 N N . ALA A 1 259 ? 39.947 34.157 3.208 1.00 53.16 259 ALA A N 1
ATOM 1980 C CA . ALA A 1 259 ? 39.224 35.217 3.851 1.00 53.16 259 ALA A CA 1
ATOM 1981 C C . ALA A 1 259 ? 38.503 34.526 5.000 1.00 53.16 259 ALA A C 1
ATOM 1983 O O . ALA A 1 259 ? 37.565 33.753 4.792 1.00 53.16 259 ALA A O 1
ATOM 1984 N N . GLU A 1 260 ? 39.005 34.745 6.210 1.00 54.59 260 GLU A N 1
ATOM 1985 C CA . GLU A 1 260 ? 38.248 34.571 7.432 1.00 54.59 260 GLU A CA 1
ATOM 1986 C C . GLU A 1 260 ? 36.985 35.429 7.276 1.00 54.59 260 GLU A C 1
ATOM 1988 O O . GLU A 1 260 ? 36.977 36.630 7.522 1.00 54.59 260 GLU A O 1
ATOM 1993 N N . GLY A 1 261 ? 35.933 34.840 6.714 1.00 50.19 261 GLY A N 1
ATOM 1994 C CA . GLY A 1 261 ? 34.771 35.582 6.245 1.00 50.19 261 GLY A CA 1
ATOM 1995 C C . GLY A 1 261 ? 34.146 34.846 5.066 1.00 50.19 261 GLY A C 1
ATOM 1996 O O . GLY A 1 261 ? 34.530 35.032 3.920 1.00 50.19 261 GLY A O 1
ATOM 1997 N N . HIS A 1 262 ? 33.131 34.014 5.233 1.00 49.09 262 HIS A N 1
ATOM 1998 C CA . HIS A 1 262 ? 31.986 34.213 6.100 1.00 49.09 262 HIS A CA 1
ATOM 1999 C C . HIS A 1 262 ? 31.572 32.841 6.630 1.00 49.09 262 HIS A C 1
ATOM 2001 O O . HIS A 1 262 ? 30.922 32.074 5.917 1.00 49.09 262 HIS A O 1
ATOM 2007 N N . SER A 1 263 ? 31.891 32.536 7.892 1.00 53.25 263 SER A N 1
ATOM 2008 C CA . SER A 1 263 ? 31.019 31.657 8.665 1.00 53.25 263 SER A CA 1
ATOM 2009 C C . SER A 1 263 ? 29.672 32.367 8.692 1.00 53.25 263 SER A C 1
ATOM 2011 O O . SER A 1 263 ? 29.420 33.252 9.508 1.00 53.25 263 SER A O 1
ATOM 2013 N N . GLY A 1 264 ? 28.836 32.068 7.689 1.00 57.56 264 GLY A N 1
ATOM 2014 C CA . GLY A 1 264 ? 27.464 32.535 7.645 1.00 57.56 264 GLY A CA 1
ATOM 2015 C C . GLY A 1 264 ? 26.910 32.325 9.041 1.00 57.56 264 GLY A C 1
ATOM 2016 O O . GLY A 1 264 ? 27.132 31.259 9.615 1.00 57.56 264 GLY A O 1
ATOM 2017 N N . ILE A 1 265 ? 26.295 33.370 9.592 1.00 56.09 265 ILE A N 1
ATOM 2018 C CA . ILE A 1 265 ? 25.988 33.571 11.017 1.00 56.09 265 ILE A CA 1
ATOM 2019 C C . ILE A 1 265 ? 25.298 32.361 11.694 1.00 56.09 265 ILE A C 1
ATOM 2021 O O . ILE A 1 265 ? 25.194 32.332 12.910 1.00 56.09 265 ILE A O 1
ATOM 2025 N N . ASN A 1 266 ? 24.909 31.315 10.954 1.00 63.53 266 ASN A N 1
ATOM 2026 C CA . ASN A 1 266 ? 24.473 30.026 11.472 1.00 63.53 266 ASN A CA 1
ATOM 2027 C C . ASN A 1 266 ? 24.877 28.801 10.604 1.00 63.53 266 ASN A C 1
ATOM 2029 O O . ASN A 1 266 ? 24.001 28.119 10.071 1.00 63.53 266 ASN A O 1
ATOM 2033 N N . SER A 1 267 ? 26.163 28.444 10.480 1.00 74.31 267 SER A N 1
ATOM 2034 C CA . SER A 1 267 ? 26.579 27.169 9.833 1.00 74.31 267 SER A CA 1
ATOM 2035 C C . SER A 1 267 ? 26.050 25.910 10.544 1.00 74.31 267 SER A C 1
ATOM 2037 O O . SER A 1 267 ? 25.916 24.848 9.937 1.00 74.31 267 SER A O 1
ATOM 2039 N N . TRP A 1 268 ? 25.679 26.044 11.817 1.00 80.44 268 TRP A N 1
ATOM 2040 C CA . TRP A 1 268 ? 25.088 24.986 12.632 1.00 80.44 268 TRP A CA 1
ATOM 2041 C C . TRP A 1 268 ? 23.671 24.605 12.189 1.00 80.44 268 TRP A C 1
ATOM 2043 O O . TRP A 1 268 ? 23.265 23.466 12.402 1.00 80.44 268 TRP A O 1
ATOM 2053 N N . ILE A 1 269 ? 22.920 25.523 11.563 1.00 85.44 269 ILE A N 1
ATOM 2054 C CA . ILE A 1 269 ? 21.542 25.250 11.124 1.00 85.44 269 ILE A CA 1
ATOM 2055 C C . ILE A 1 269 ? 21.529 24.248 9.957 1.00 85.44 269 ILE A C 1
ATOM 2057 O O . ILE A 1 269 ? 20.855 23.227 10.095 1.00 85.44 269 ILE A O 1
ATOM 2061 N N . PRO A 1 270 ? 22.274 24.455 8.847 1.00 86.25 270 PRO A N 1
ATOM 2062 C CA . PRO A 1 270 ? 22.379 23.452 7.786 1.00 86.25 270 PRO A CA 1
ATOM 2063 C C . PRO A 1 270 ? 22.921 22.109 8.281 1.00 86.25 270 PRO A C 1
ATOM 2065 O O . PRO A 1 270 ? 22.371 21.074 7.917 1.00 86.25 270 PRO A O 1
ATOM 2068 N N . LEU A 1 271 ? 23.934 22.125 9.156 1.00 87.12 271 LEU A N 1
ATOM 2069 C CA . LEU A 1 271 ? 24.515 20.911 9.731 1.00 87.12 271 LEU A CA 1
ATOM 2070 C C . LEU A 1 271 ? 23.469 20.109 10.518 1.00 87.12 271 LEU A C 1
ATOM 2072 O O . LEU A 1 271 ? 23.245 18.931 10.246 1.00 87.12 271 LEU A O 1
ATOM 2076 N N . ALA A 1 272 ? 22.782 20.759 11.461 1.00 89.50 272 ALA A N 1
ATOM 2077 C CA . ALA A 1 272 ? 21.739 20.122 12.256 1.00 89.50 272 ALA A CA 1
ATOM 2078 C C . ALA A 1 272 ? 20.581 19.631 11.374 1.00 89.50 272 ALA A C 1
ATOM 2080 O O . ALA A 1 272 ? 20.089 18.523 11.574 1.00 89.50 272 ALA A O 1
ATOM 2081 N N . ALA A 1 273 ? 20.177 20.411 10.366 1.00 88.94 273 ALA A N 1
ATOM 2082 C CA . ALA A 1 273 ? 19.138 20.013 9.421 1.00 88.94 273 ALA A CA 1
ATOM 2083 C C . ALA A 1 273 ? 19.534 18.760 8.625 1.00 88.94 273 ALA A C 1
ATOM 2085 O O . ALA A 1 273 ? 18.716 17.855 8.481 1.00 88.94 273 ALA A O 1
ATOM 2086 N N . ASN A 1 274 ? 20.782 18.667 8.160 1.00 88.56 274 ASN A N 1
ATOM 2087 C CA . ASN A 1 274 ? 21.288 17.501 7.435 1.00 88.56 274 ASN A CA 1
ATOM 2088 C C . ASN A 1 274 ? 21.426 16.264 8.331 1.00 88.56 274 ASN A C 1
ATOM 2090 O O . ASN A 1 274 ? 21.082 15.166 7.901 1.00 88.56 274 ASN A O 1
ATOM 2094 N N . MET A 1 275 ? 21.864 16.427 9.582 1.00 91.69 275 MET A N 1
ATOM 2095 C CA . MET A 1 275 ? 21.927 15.330 10.556 1.00 91.69 275 MET A CA 1
ATOM 2096 C C . MET A 1 275 ? 20.537 14.799 10.914 1.00 91.69 275 MET A C 1
ATOM 2098 O O . MET A 1 275 ? 20.336 13.586 10.994 1.00 91.69 275 MET A O 1
ATOM 2102 N N . VAL A 1 276 ? 19.570 15.701 11.109 1.00 92.62 276 VAL A N 1
ATOM 2103 C CA . VAL A 1 276 ? 18.166 15.348 11.348 1.00 92.62 276 VAL A CA 1
ATOM 2104 C C . VAL A 1 276 ? 17.566 14.684 10.112 1.00 92.62 276 VAL A C 1
ATOM 2106 O O . VAL A 1 276 ? 16.884 13.673 10.244 1.00 92.62 276 VAL A O 1
ATOM 2109 N N . LEU A 1 277 ? 17.859 15.190 8.911 1.00 90.81 277 LEU A N 1
ATOM 2110 C CA . LEU A 1 277 ? 17.432 14.568 7.660 1.00 90.81 277 LEU A CA 1
ATOM 2111 C C . LEU A 1 277 ? 18.002 13.150 7.522 1.00 90.81 277 LEU A C 1
ATOM 2113 O O . LEU A 1 277 ? 17.238 12.236 7.233 1.00 90.81 277 LEU A O 1
ATOM 2117 N N . GLY A 1 278 ? 19.297 12.951 7.790 1.00 90.25 278 GLY A N 1
ATOM 2118 C CA . GLY A 1 278 ? 19.941 11.632 7.776 1.00 90.25 278 GLY A CA 1
ATOM 2119 C C . GLY A 1 278 ? 19.359 10.656 8.801 1.00 90.25 278 GLY A C 1
ATOM 2120 O O . GLY A 1 278 ? 19.318 9.464 8.549 1.00 90.25 278 GLY A O 1
ATOM 2121 N N . PHE A 1 279 ? 18.833 11.150 9.925 1.00 93.56 279 PHE A N 1
ATOM 2122 C CA . PHE A 1 279 ? 18.140 10.311 10.907 1.00 93.56 279 PHE A CA 1
ATOM 2123 C C . PHE A 1 279 ? 16.690 9.984 10.505 1.00 93.56 279 PHE A C 1
ATOM 2125 O O . PHE A 1 279 ? 16.213 8.866 10.693 1.00 93.56 279 PHE A O 1
ATOM 2132 N N . ILE A 1 280 ? 15.956 10.967 9.974 1.00 93.25 280 ILE A N 1
ATOM 2133 C CA . ILE A 1 280 ? 14.527 10.829 9.657 1.00 93.25 280 ILE A CA 1
ATOM 2134 C C . ILE A 1 280 ? 14.308 10.033 8.371 1.00 93.25 280 ILE A C 1
ATOM 2136 O O . ILE A 1 280 ? 13.320 9.306 8.274 1.00 93.25 280 ILE A O 1
ATOM 2140 N N . LEU A 1 281 ? 15.185 10.180 7.376 1.00 90.25 281 LEU A N 1
ATOM 2141 C CA . LEU A 1 281 ? 14.965 9.611 6.050 1.00 90.25 281 LEU A CA 1
ATOM 2142 C C . LEU A 1 281 ? 14.880 8.071 6.086 1.00 90.25 281 LEU A C 1
ATOM 2144 O O . LEU A 1 281 ? 13.866 7.571 5.600 1.00 90.25 281 LEU A O 1
ATOM 2148 N N . PRO A 1 282 ? 15.794 7.322 6.737 1.00 89.81 282 PRO A N 1
ATOM 2149 C CA . PRO A 1 282 ? 15.638 5.880 6.970 1.00 89.81 282 PRO A CA 1
ATOM 2150 C C . PRO A 1 282 ? 14.280 5.488 7.535 1.00 89.81 282 PRO A C 1
ATOM 2152 O O . PRO A 1 282 ? 13.595 4.600 7.024 1.00 89.81 282 PRO A O 1
ATOM 2155 N N . LEU A 1 283 ? 13.839 6.210 8.568 1.00 92.19 283 LEU A N 1
ATOM 2156 C CA . LEU A 1 283 ? 12.567 5.953 9.229 1.00 92.19 283 LEU A CA 1
ATOM 2157 C C . LEU A 1 283 ? 11.389 6.212 8.281 1.00 92.19 283 LEU A C 1
ATOM 2159 O O . LEU A 1 283 ? 10.447 5.424 8.235 1.00 92.19 283 LEU A O 1
ATOM 2163 N N . ALA A 1 284 ? 11.450 7.278 7.484 1.00 91.31 284 ALA A N 1
ATOM 2164 C CA . ALA A 1 284 ? 10.452 7.571 6.461 1.00 91.31 284 ALA A CA 1
ATOM 2165 C C . ALA A 1 284 ? 10.447 6.512 5.345 1.00 91.31 284 ALA A C 1
ATOM 2167 O O . ALA A 1 284 ? 9.382 6.139 4.855 1.00 91.31 284 ALA A O 1
ATOM 2168 N N . LEU A 1 285 ? 11.614 5.977 4.985 1.00 91.00 285 LEU A N 1
ATOM 2169 C CA . LEU A 1 285 ? 11.780 4.945 3.964 1.00 91.00 285 LEU A CA 1
ATOM 2170 C C . LEU A 1 285 ? 11.171 3.603 4.402 1.00 91.00 285 LEU A C 1
ATOM 2172 O O . LEU A 1 285 ? 10.706 2.833 3.566 1.00 91.00 285 LEU A O 1
ATOM 2176 N N . THR A 1 286 ? 11.024 3.357 5.708 1.00 91.75 286 THR A N 1
ATOM 2177 C CA . THR A 1 286 ? 10.240 2.205 6.192 1.00 91.75 286 THR A CA 1
ATOM 2178 C C . THR A 1 286 ? 8.773 2.265 5.758 1.00 91.75 286 THR A C 1
ATOM 2180 O O . THR A 1 286 ? 8.190 1.232 5.428 1.00 91.75 286 THR A O 1
ATOM 2183 N N . MET A 1 287 ? 8.182 3.465 5.663 1.00 91.56 287 MET A N 1
ATOM 2184 C CA . MET A 1 287 ? 6.775 3.646 5.278 1.00 91.56 287 MET A CA 1
ATOM 2185 C C . MET A 1 287 ? 6.495 3.233 3.833 1.00 91.56 287 MET A C 1
ATOM 2187 O O . MET A 1 287 ? 5.333 3.064 3.474 1.00 91.56 287 MET A O 1
ATOM 2191 N N . VAL A 1 288 ? 7.532 3.014 3.019 1.00 92.56 288 VAL A N 1
ATOM 2192 C CA . VAL A 1 288 ? 7.433 2.512 1.641 1.00 92.56 288 VAL A CA 1
ATOM 2193 C C . VAL A 1 288 ? 6.752 1.148 1.575 1.00 92.56 288 VAL A C 1
ATOM 2195 O O . VAL A 1 288 ? 6.111 0.842 0.571 1.00 92.56 288 VAL A O 1
ATOM 2198 N N . ALA A 1 289 ? 6.797 0.357 2.651 1.00 92.00 289 ALA A N 1
ATOM 2199 C CA . ALA A 1 289 ? 6.105 -0.928 2.698 1.00 92.00 289 ALA A CA 1
ATOM 2200 C C . ALA A 1 289 ? 4.581 -0.792 2.511 1.00 92.00 289 ALA A C 1
ATOM 2202 O O . ALA A 1 289 ? 3.967 -1.655 1.889 1.00 92.00 289 ALA A O 1
ATOM 2203 N N . ILE A 1 290 ? 3.978 0.305 2.991 1.00 92.31 290 ILE A N 1
ATOM 2204 C CA . ILE A 1 290 ? 2.529 0.544 2.904 1.00 92.31 290 ILE A CA 1
ATOM 2205 C C . ILE A 1 290 ? 2.072 0.667 1.438 1.00 92.31 290 ILE A C 1
ATOM 2207 O O . ILE A 1 290 ? 1.282 -0.163 0.991 1.00 92.31 290 ILE A O 1
ATOM 2211 N N . PRO A 1 291 ? 2.543 1.648 0.638 1.00 93.25 291 PRO A N 1
ATOM 2212 C CA . PRO A 1 291 ? 2.169 1.740 -0.770 1.00 93.25 291 PRO A CA 1
ATOM 2213 C C . PRO A 1 291 ? 2.685 0.550 -1.585 1.00 93.25 291 PRO A C 1
ATOM 2215 O O . PRO A 1 291 ? 2.054 0.203 -2.580 1.00 93.25 291 PRO A O 1
ATOM 2218 N N . LEU A 1 292 ? 3.778 -0.106 -1.174 1.00 92.50 292 LEU A N 1
ATOM 2219 C CA . LEU A 1 292 ? 4.273 -1.313 -1.836 1.00 92.50 292 LEU A CA 1
ATOM 2220 C C . LEU A 1 292 ? 3.257 -2.457 -1.743 1.00 92.50 292 LEU A C 1
ATOM 2222 O O . LEU A 1 292 ? 3.034 -3.146 -2.735 1.00 92.50 292 LEU A O 1
ATOM 2226 N N . GLU A 1 293 ? 2.599 -2.636 -0.596 1.00 91.50 293 GLU A N 1
ATOM 2227 C CA . GLU A 1 293 ? 1.521 -3.615 -0.445 1.00 91.50 293 GLU A CA 1
ATOM 2228 C C . GLU A 1 293 ? 0.359 -3.331 -1.400 1.00 91.50 293 GLU A C 1
ATOM 2230 O O . GLU A 1 293 ? -0.037 -4.214 -2.167 1.00 91.50 293 GLU A O 1
ATOM 2235 N N . TYR A 1 294 ? -0.148 -2.094 -1.406 1.00 89.94 294 TYR A N 1
ATOM 2236 C CA . TYR A 1 294 ? -1.225 -1.689 -2.315 1.00 89.94 294 TYR A CA 1
ATOM 2237 C C . TYR A 1 294 ? -0.827 -1.878 -3.782 1.00 89.94 294 TYR A C 1
ATOM 2239 O O . TYR A 1 294 ? -1.627 -2.365 -4.587 1.00 89.94 294 TYR A O 1
ATOM 2247 N N . LEU A 1 295 ? 0.418 -1.541 -4.129 1.00 92.62 295 LEU A N 1
ATOM 2248 C CA . LEU A 1 295 ? 0.959 -1.730 -5.467 1.00 92.62 295 LEU A CA 1
ATOM 2249 C C . LEU A 1 295 ? 1.009 -3.214 -5.833 1.00 92.62 295 LEU A C 1
ATOM 2251 O O . LEU A 1 295 ? 0.564 -3.566 -6.914 1.00 92.62 295 LEU A O 1
ATOM 2255 N N . LEU A 1 296 ? 1.481 -4.099 -4.954 1.00 90.69 296 LEU A N 1
ATOM 2256 C CA . LEU A 1 296 ? 1.553 -5.537 -5.236 1.00 90.69 296 LEU A CA 1
ATOM 2257 C C . LEU A 1 296 ? 0.167 -6.181 -5.374 1.00 90.69 296 LEU A C 1
ATOM 2259 O O . LEU A 1 296 ? -0.041 -7.008 -6.268 1.00 90.69 296 LEU A O 1
ATOM 2263 N N . GLN A 1 297 ? -0.790 -5.797 -4.526 1.00 87.25 297 GLN A N 1
ATOM 2264 C CA . GLN A 1 297 ? -2.162 -6.307 -4.588 1.00 87.25 297 GLN A CA 1
ATOM 2265 C C . GLN A 1 297 ? -2.857 -5.894 -5.893 1.00 87.25 297 GLN A C 1
ATOM 2267 O O . GLN A 1 297 ? -3.420 -6.740 -6.591 1.00 87.25 297 GLN A O 1
ATOM 2272 N N . THR A 1 298 ? -2.770 -4.614 -6.259 1.00 90.12 298 THR A N 1
ATOM 2273 C CA . THR A 1 298 ? -3.383 -4.083 -7.488 1.00 90.12 298 THR A CA 1
ATOM 2274 C C . THR A 1 298 ? -2.601 -4.452 -8.751 1.00 90.12 298 THR A C 1
ATOM 2276 O O . THR A 1 298 ? -3.194 -4.688 -9.800 1.00 90.12 298 THR A O 1
ATOM 2279 N N . ALA A 1 299 ? -1.277 -4.608 -8.670 1.00 89.56 299 ALA A N 1
ATOM 2280 C CA . ALA A 1 299 ? -0.463 -5.100 -9.780 1.00 89.56 299 ALA A CA 1
ATOM 2281 C C . ALA A 1 299 ? -0.885 -6.509 -10.185 1.00 89.56 299 ALA A C 1
ATOM 2283 O O . ALA A 1 299 ? -0.959 -6.797 -11.375 1.00 89.56 299 ALA A O 1
ATOM 2284 N N . ARG A 1 300 ? -1.199 -7.388 -9.224 1.00 87.00 300 ARG A N 1
ATOM 2285 C CA . ARG A 1 300 ? -1.642 -8.755 -9.528 1.00 87.00 300 ARG A CA 1
ATOM 2286 C C . ARG A 1 300 ? -2.922 -8.766 -10.365 1.00 87.00 300 ARG A C 1
ATOM 2288 O O . ARG A 1 300 ? -2.991 -9.504 -11.346 1.00 87.00 300 ARG A O 1
ATOM 2295 N N . THR A 1 301 ? -3.922 -7.961 -10.007 1.00 86.50 301 THR A N 1
ATOM 2296 C CA . THR A 1 301 ? -5.180 -7.875 -10.767 1.00 86.50 301 THR A CA 1
ATOM 2297 C C . THR A 1 301 ? -4.969 -7.232 -12.135 1.00 86.50 301 THR A C 1
ATOM 2299 O O . THR A 1 301 ? -5.482 -7.739 -13.134 1.00 86.50 301 THR A O 1
ATOM 2302 N N . LEU A 1 302 ? -4.162 -6.171 -12.213 1.00 87.56 302 LEU A N 1
ATOM 2303 C CA . LEU A 1 302 ? -3.861 -5.499 -13.477 1.00 87.56 302 LEU A CA 1
ATOM 2304 C C . LEU A 1 302 ? -3.050 -6.375 -14.430 1.00 87.56 302 LEU A C 1
ATOM 2306 O O . LEU A 1 302 ? -3.448 -6.520 -15.583 1.00 87.56 302 LEU A O 1
ATOM 2310 N N . LEU A 1 303 ? -1.977 -7.014 -13.958 1.00 88.56 303 LEU A N 1
ATOM 2311 C CA . LEU A 1 303 ? -1.173 -7.950 -14.749 1.00 88.56 303 LEU A CA 1
ATOM 2312 C C . LEU A 1 303 ? -2.011 -9.135 -15.229 1.00 88.56 303 LEU A C 1
ATOM 2314 O O . LEU A 1 303 ? -1.867 -9.537 -16.379 1.00 88.56 303 LEU A O 1
ATOM 2318 N N . GLY A 1 304 ? -2.922 -9.649 -14.396 1.00 87.75 304 GLY A N 1
ATOM 2319 C CA . GLY A 1 304 ? -3.870 -10.688 -14.801 1.00 87.75 304 GLY A CA 1
ATOM 2320 C C . GLY A 1 304 ? -4.776 -10.232 -15.948 1.00 87.75 304 GLY A C 1
ATOM 2321 O O . GLY A 1 304 ? -4.864 -10.906 -16.971 1.00 87.75 304 GLY A O 1
ATOM 2322 N N . SER A 1 305 ? -5.382 -9.047 -15.821 1.00 87.19 305 SER A N 1
ATOM 2323 C CA . SER A 1 305 ? -6.235 -8.486 -16.879 1.00 87.19 305 SER A CA 1
ATOM 2324 C C . SER A 1 305 ? -5.463 -8.172 -18.167 1.00 87.19 305 SER A C 1
ATOM 2326 O O . SER A 1 305 ? -5.959 -8.389 -19.269 1.00 87.19 305 SER A O 1
ATOM 2328 N N . LEU A 1 306 ? -4.219 -7.707 -18.042 1.00 88.44 306 LEU A N 1
ATOM 2329 C CA . LEU A 1 306 ? -3.354 -7.397 -19.173 1.00 88.44 306 LEU A CA 1
ATOM 2330 C C . LEU A 1 306 ? -2.890 -8.676 -19.882 1.00 88.44 306 LEU A C 1
ATOM 2332 O O . LEU A 1 306 ? -2.852 -8.711 -21.110 1.00 88.44 306 LEU A O 1
ATOM 2336 N N . ALA A 1 307 ? -2.606 -9.742 -19.130 1.00 92.12 307 ALA A N 1
ATOM 2337 C CA . ALA A 1 307 ? -2.300 -11.059 -19.679 1.00 92.12 307 ALA A CA 1
ATOM 2338 C C . ALA A 1 307 ? -3.491 -11.645 -20.453 1.00 92.12 307 ALA A C 1
ATOM 2340 O O . ALA A 1 307 ? -3.302 -12.173 -21.547 1.00 92.12 307 ALA A O 1
ATOM 2341 N N . GLU A 1 308 ? -4.717 -11.501 -19.939 1.00 92.50 308 GLU A N 1
ATOM 2342 C CA . GLU A 1 308 ? -5.935 -11.910 -20.648 1.00 92.50 308 GLU A CA 1
ATOM 2343 C C . GLU A 1 308 ? -6.088 -11.167 -21.986 1.00 92.50 308 GLU A C 1
ATOM 2345 O O . GLU A 1 308 ? -6.294 -11.797 -23.025 1.00 92.50 308 GLU A O 1
ATOM 2350 N N . ILE A 1 309 ? -5.908 -9.840 -21.989 1.00 92.25 309 ILE A N 1
ATOM 2351 C CA . ILE A 1 309 ? -5.966 -9.017 -23.209 1.00 92.25 309 ILE A CA 1
ATOM 2352 C C . ILE A 1 309 ? -4.880 -9.436 -24.207 1.00 92.25 309 ILE A C 1
ATOM 2354 O O . ILE A 1 309 ? -5.160 -9.560 -25.399 1.00 92.25 309 ILE A O 1
ATOM 2358 N N . LEU A 1 310 ? -3.655 -9.686 -23.738 1.00 94.31 310 LEU A N 1
ATOM 2359 C CA . LEU A 1 310 ? -2.556 -10.158 -24.583 1.00 94.31 310 LEU A CA 1
ATOM 2360 C C . LEU A 1 310 ? -2.857 -11.519 -25.216 1.00 94.31 310 LEU A C 1
ATOM 2362 O O . LEU A 1 310 ? -2.621 -11.705 -26.411 1.00 94.31 310 LEU A O 1
ATOM 2366 N N . LEU A 1 311 ? -3.415 -12.458 -24.449 1.00 96.12 311 LEU A N 1
ATOM 2367 C CA . LEU A 1 311 ? -3.832 -13.759 -24.969 1.00 96.12 311 LEU A CA 1
ATOM 2368 C C . LEU A 1 311 ? -4.968 -13.613 -25.990 1.00 96.12 311 LEU A C 1
ATOM 2370 O O . LEU A 1 311 ? -4.901 -14.205 -27.066 1.00 96.12 311 LEU A O 1
ATOM 2374 N N . ALA A 1 312 ? -5.973 -12.780 -25.713 1.00 94.75 312 ALA A N 1
ATOM 2375 C CA . ALA A 1 312 ? -7.072 -12.514 -26.642 1.00 94.75 312 ALA A CA 1
ATOM 2376 C C . ALA A 1 312 ? -6.591 -11.843 -27.944 1.00 94.75 312 ALA A C 1
ATOM 2378 O O . ALA A 1 312 ? -7.041 -12.197 -29.041 1.00 94.75 312 ALA A O 1
ATOM 2379 N N . ALA A 1 313 ? -5.637 -10.915 -27.845 1.00 95.38 313 ALA A N 1
ATOM 2380 C CA . ALA A 1 313 ? -4.988 -10.292 -28.993 1.00 95.38 313 ALA A CA 1
ATOM 2381 C C . ALA A 1 313 ? -4.189 -11.322 -29.804 1.00 95.38 313 ALA A C 1
ATOM 2383 O O . ALA A 1 313 ? -4.317 -11.369 -31.026 1.00 95.38 313 ALA A O 1
ATOM 2384 N N . SER A 1 314 ? -3.438 -12.202 -29.135 1.00 96.44 314 SER A N 1
ATOM 2385 C CA . SER A 1 314 ? -2.715 -13.301 -29.781 1.00 96.44 314 SER A CA 1
ATOM 2386 C C . SER A 1 314 ? -3.664 -14.224 -30.551 1.00 96.44 314 SER A C 1
ATOM 2388 O O . SER A 1 314 ? -3.454 -14.468 -31.739 1.00 96.44 314 SER A O 1
ATOM 2390 N N . VAL A 1 315 ? -4.772 -14.650 -29.933 1.00 96.75 315 VAL A N 1
ATOM 2391 C CA . VAL A 1 315 ? -5.810 -15.453 -30.602 1.00 96.75 315 VAL A CA 1
ATOM 2392 C C . VAL A 1 315 ? -6.371 -14.724 -31.823 1.00 96.75 315 VAL A C 1
ATOM 2394 O O . VAL A 1 315 ? -6.555 -15.336 -32.876 1.00 96.75 315 VAL A O 1
ATOM 2397 N N . SER A 1 316 ? -6.621 -13.420 -31.711 1.00 96.00 316 SER A N 1
ATOM 2398 C CA . SER A 1 316 ? -7.137 -12.609 -32.819 1.00 96.00 316 SER A CA 1
ATOM 2399 C C . SER A 1 316 ? -6.144 -12.529 -33.980 1.00 96.00 316 SER A C 1
ATOM 2401 O O . SER A 1 316 ? -6.543 -12.695 -35.131 1.00 96.00 316 SER A O 1
ATOM 2403 N N . ILE A 1 317 ? -4.850 -12.364 -33.690 1.00 97.00 317 ILE A N 1
ATOM 2404 C CA . ILE A 1 317 ? -3.779 -12.369 -34.695 1.00 97.00 317 ILE A CA 1
ATOM 2405 C C . ILE A 1 317 ? -3.696 -13.736 -35.377 1.00 97.00 317 ILE A C 1
ATOM 2407 O O . ILE A 1 317 ? -3.693 -13.790 -36.604 1.00 97.00 317 ILE A O 1
ATOM 2411 N N . LEU A 1 318 ? -3.702 -14.839 -34.618 1.00 96.75 318 LEU A N 1
ATOM 2412 C CA . LEU A 1 318 ? -3.686 -16.191 -35.189 1.00 96.75 318 LEU A CA 1
ATOM 2413 C C . LEU A 1 318 ? -4.913 -16.460 -36.075 1.00 96.75 318 LEU A C 1
ATOM 2415 O O . LEU A 1 318 ? -4.800 -17.098 -37.120 1.00 96.75 318 LEU A O 1
ATOM 2419 N N . ARG A 1 319 ? -6.096 -15.968 -35.692 1.00 95.88 319 ARG A N 1
ATOM 2420 C CA . ARG A 1 319 ? -7.308 -16.090 -36.520 1.00 95.88 319 ARG A CA 1
ATOM 2421 C C . ARG A 1 319 ? -7.217 -15.255 -37.793 1.00 95.88 319 ARG A C 1
ATOM 2423 O O . ARG A 1 319 ? -7.640 -15.725 -38.852 1.00 95.88 319 ARG A O 1
ATOM 2430 N N . LEU A 1 320 ? -6.669 -14.044 -37.704 1.00 96.56 320 LEU A N 1
ATOM 2431 C CA . LEU A 1 320 ? -6.469 -13.165 -38.853 1.00 96.56 320 LEU A CA 1
ATOM 2432 C C . LEU A 1 320 ? -5.483 -13.789 -39.848 1.00 96.56 320 LEU A C 1
ATOM 2434 O O . LEU A 1 320 ? -5.774 -13.847 -41.040 1.00 96.56 320 LEU A O 1
ATOM 2438 N N . THR A 1 321 ? -4.357 -14.320 -39.364 1.00 96.62 321 THR A N 1
ATOM 2439 C CA . THR A 1 321 ? -3.354 -14.978 -40.213 1.00 96.62 321 THR A CA 1
ATOM 2440 C C . THR A 1 321 ? -3.895 -16.264 -40.830 1.00 96.62 321 THR A C 1
ATOM 2442 O O . THR A 1 321 ? -3.741 -16.461 -42.034 1.00 96.62 321 THR A O 1
ATOM 2445 N N . ALA A 1 322 ? -4.605 -17.098 -40.064 1.00 96.25 322 ALA A N 1
ATOM 2446 C CA . ALA A 1 322 ? -5.254 -18.300 -40.589 1.00 96.25 322 ALA A CA 1
ATOM 2447 C C . ALA A 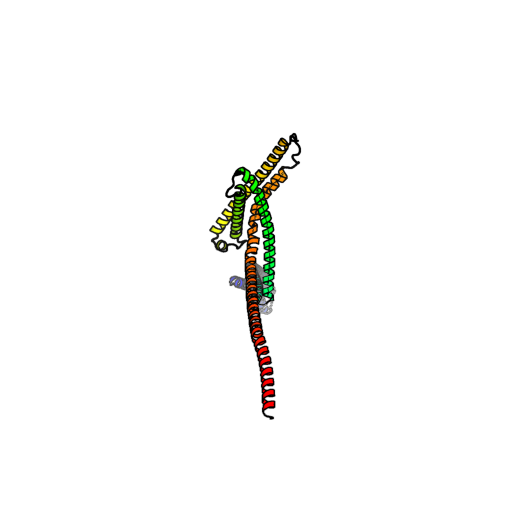1 322 ? -6.282 -17.971 -41.685 1.00 96.25 322 ALA A C 1
ATOM 2449 O O . ALA A 1 322 ? -6.320 -18.629 -42.727 1.00 96.25 322 ALA A O 1
ATOM 2450 N N . SER A 1 323 ? -7.083 -16.921 -41.484 1.00 95.50 323 SER A N 1
ATOM 2451 C CA . SER A 1 323 ? -8.046 -16.451 -42.487 1.00 95.50 323 SER A CA 1
ATOM 2452 C C . SER A 1 323 ? -7.332 -15.923 -43.733 1.00 95.50 323 SER A C 1
ATOM 2454 O O . SER A 1 323 ? -7.714 -16.272 -44.848 1.00 95.50 323 SER A O 1
ATOM 2456 N N . GLY A 1 324 ? -6.253 -15.155 -43.555 1.00 95.50 324 GLY A N 1
ATOM 2457 C CA . GLY A 1 324 ? -5.408 -14.673 -44.647 1.00 95.50 324 GLY A CA 1
ATOM 2458 C C . GLY A 1 324 ? -4.847 -15.815 -45.494 1.00 95.50 324 GLY A C 1
ATOM 2459 O O . GLY A 1 324 ? -5.032 -15.820 -46.706 1.00 95.50 324 GLY A O 1
ATOM 2460 N N . ILE A 1 325 ? -4.249 -16.832 -44.865 1.00 96.19 325 ILE A N 1
ATOM 2461 C CA . ILE A 1 325 ? -3.718 -18.017 -45.561 1.00 96.19 325 ILE A CA 1
ATOM 2462 C C . ILE A 1 325 ? -4.825 -18.740 -46.334 1.00 96.19 325 ILE A C 1
ATOM 2464 O O . ILE A 1 325 ? -4.624 -19.108 -47.491 1.00 96.19 325 ILE A O 1
ATOM 2468 N N . LYS A 1 326 ? -6.008 -18.910 -45.730 1.00 95.12 326 LYS A N 1
ATOM 2469 C CA . LYS A 1 326 ? -7.147 -19.568 -46.383 1.00 95.12 326 LYS A CA 1
ATOM 2470 C C . LYS A 1 326 ? -7.598 -18.814 -47.636 1.00 95.12 326 LYS A C 1
ATOM 2472 O O . LYS A 1 326 ? -7.795 -19.436 -48.676 1.00 95.12 326 LYS A O 1
ATOM 2477 N N . HIS A 1 327 ? -7.744 -17.492 -47.556 1.00 94.81 327 HIS A N 1
ATOM 2478 C CA . HIS A 1 327 ? -8.151 -16.679 -48.703 1.00 94.81 327 HIS A CA 1
ATOM 2479 C C . HIS A 1 327 ? -7.080 -16.645 -49.794 1.00 94.81 327 HIS A C 1
ATOM 2481 O O . HIS A 1 327 ? -7.409 -16.832 -50.963 1.00 94.81 327 HIS A O 1
ATOM 2487 N N . THR A 1 328 ? -5.805 -16.504 -49.423 1.00 94.56 328 THR A N 1
ATOM 2488 C CA . THR A 1 328 ? -4.694 -16.581 -50.378 1.00 94.56 328 THR A CA 1
ATOM 2489 C C . THR A 1 328 ? -4.662 -17.936 -51.080 1.00 94.56 328 THR A C 1
ATOM 2491 O O . THR A 1 328 ? -4.510 -17.980 -52.294 1.00 94.56 328 THR A O 1
ATOM 2494 N N . GLY A 1 329 ? -4.883 -19.039 -50.357 1.00 93.00 329 GLY A N 1
ATOM 2495 C CA . GLY A 1 329 ? -4.954 -20.377 -50.947 1.00 93.00 329 GLY A CA 1
ATOM 2496 C C . GLY A 1 329 ? -6.053 -20.503 -52.005 1.00 93.00 329 GLY A C 1
ATOM 2497 O O . GLY A 1 329 ? -5.796 -21.000 -53.096 1.00 93.00 329 GLY A O 1
ATOM 2498 N N . VAL A 1 330 ? -7.254 -19.984 -51.727 1.00 93.56 330 VAL A N 1
ATOM 2499 C CA . VAL A 1 330 ? -8.361 -19.968 -52.702 1.00 93.56 330 VAL A CA 1
ATOM 2500 C C . VAL A 1 330 ? -8.008 -19.133 -53.937 1.00 93.56 330 VAL A C 1
ATOM 2502 O O . VAL A 1 330 ? -8.279 -19.557 -55.058 1.00 93.56 330 VAL A O 1
ATOM 2505 N N . VAL A 1 331 ? -7.366 -17.976 -53.752 1.00 94.12 331 VAL A N 1
ATOM 2506 C CA . VAL A 1 331 ? -6.933 -17.113 -54.863 1.00 94.12 331 VAL A CA 1
ATOM 2507 C C . VAL A 1 331 ? -5.855 -17.791 -55.712 1.00 94.12 331 VAL A C 1
ATOM 2509 O O . VAL A 1 331 ? -5.927 -17.728 -56.935 1.00 94.12 331 VAL A O 1
ATOM 2512 N N . VAL A 1 332 ? -4.886 -18.468 -55.090 1.00 94.94 332 VAL A N 1
ATOM 2513 C CA . VAL A 1 332 ? -3.824 -19.200 -55.801 1.00 94.94 332 VAL A CA 1
ATOM 2514 C C . VAL A 1 332 ? -4.400 -20.360 -56.609 1.00 94.94 332 VAL A C 1
ATOM 2516 O O . VAL A 1 332 ? -4.025 -20.519 -57.767 1.00 94.94 332 VAL A O 1
ATOM 2519 N N . ILE A 1 333 ? -5.336 -21.131 -56.041 1.00 93.00 333 ILE A N 1
ATOM 2520 C CA . ILE A 1 333 ? -6.028 -22.204 -56.772 1.00 93.00 333 ILE A CA 1
ATOM 2521 C C . ILE A 1 333 ? -6.804 -21.617 -57.956 1.00 93.00 333 ILE A C 1
ATOM 2523 O O . ILE A 1 333 ? -6.662 -22.102 -59.071 1.00 93.00 333 ILE A O 1
ATOM 2527 N N . GLY A 1 334 ? -7.545 -20.523 -57.753 1.00 91.00 334 GLY A N 1
ATOM 2528 C CA . GLY A 1 334 ? -8.273 -19.858 -58.838 1.00 91.00 334 GLY A CA 1
ATOM 2529 C C . GLY A 1 334 ? -7.361 -19.308 -59.944 1.00 91.00 334 GLY A C 1
ATOM 2530 O O . GLY A 1 334 ? -7.690 -19.414 -61.123 1.00 91.00 334 GLY A O 1
ATOM 2531 N N . LEU A 1 335 ? -6.197 -18.756 -59.587 1.00 91.50 335 LEU A N 1
ATOM 2532 C CA . LEU A 1 335 ? -5.175 -18.317 -60.546 1.00 91.50 335 LEU A CA 1
ATOM 2533 C C . LEU A 1 335 ? -4.578 -19.493 -61.323 1.00 91.50 335 LEU A C 1
ATOM 2535 O O . LEU A 1 335 ? -4.366 -19.377 -62.528 1.00 91.50 335 LEU A O 1
ATOM 2539 N N . TYR A 1 336 ? -4.312 -20.609 -60.647 1.00 91.56 336 TYR A N 1
ATOM 2540 C CA . TYR A 1 336 ? -3.797 -21.824 -61.270 1.00 91.56 336 TYR A CA 1
ATOM 2541 C C . TYR A 1 336 ? -4.809 -22.422 -62.255 1.00 91.56 336 TYR A C 1
ATOM 2543 O O . TYR A 1 336 ? -4.458 -22.692 -63.405 1.00 91.56 336 TYR A O 1
ATOM 2551 N N . ASP A 1 337 ? -6.074 -22.529 -61.844 1.00 91.38 337 ASP A N 1
ATOM 2552 C CA . ASP A 1 337 ? -7.167 -22.989 -62.701 1.00 91.38 337 ASP A CA 1
ATOM 2553 C C . ASP A 1 337 ? -7.343 -22.073 -63.916 1.00 91.38 337 ASP A C 1
ATOM 2555 O O . ASP A 1 337 ? -7.493 -22.563 -65.033 1.00 91.38 337 ASP A O 1
ATOM 2559 N N . LEU A 1 338 ? -7.254 -20.749 -63.740 1.00 90.25 338 LEU A N 1
ATOM 2560 C CA . LEU A 1 338 ? -7.298 -19.790 -64.847 1.00 90.25 338 LEU A CA 1
ATOM 2561 C C . LEU A 1 338 ? -6.139 -20.008 -65.830 1.00 90.25 338 LEU A C 1
ATOM 2563 O O . LEU A 1 338 ? -6.348 -19.981 -67.043 1.00 90.25 338 LEU A O 1
ATOM 2567 N N . LEU A 1 339 ? -4.928 -20.235 -65.317 1.00 91.38 339 LEU A N 1
ATOM 2568 C CA . LEU A 1 339 ? -3.719 -20.398 -66.124 1.00 91.38 339 LEU A CA 1
ATOM 2569 C C . LEU A 1 339 ? -3.747 -21.691 -66.956 1.00 91.38 339 LEU A C 1
ATOM 2571 O O . LEU A 1 339 ? -3.221 -21.702 -68.065 1.00 91.38 339 LEU A O 1
ATOM 2575 N N . ILE A 1 340 ? -4.408 -22.748 -66.467 1.00 86.25 340 ILE A N 1
ATOM 2576 C CA . ILE A 1 340 ? -4.631 -24.004 -67.206 1.00 86.25 340 ILE A CA 1
ATOM 2577 C C . ILE A 1 340 ? -5.843 -23.917 -68.140 1.00 86.25 340 ILE A C 1
ATOM 2579 O O . ILE A 1 340 ? -5.781 -24.356 -69.290 1.00 86.25 340 ILE A O 1
ATOM 2583 N N . ALA A 1 341 ? -6.960 -23.365 -67.671 1.00 86.06 341 ALA A N 1
ATOM 2584 C CA . ALA A 1 341 ? -8.204 -23.330 -68.431 1.00 86.06 341 ALA A CA 1
ATOM 2585 C C . ALA A 1 341 ? -8.146 -22.346 -69.607 1.00 86.06 341 ALA A C 1
ATOM 2587 O O . ALA A 1 341 ? -8.744 -22.616 -70.649 1.00 86.06 341 ALA A O 1
ATOM 2588 N N . ALA A 1 342 ? -7.416 -21.232 -69.482 1.00 85.25 342 ALA A N 1
ATOM 2589 C CA . ALA A 1 342 ? -7.267 -20.251 -70.556 1.00 85.25 342 ALA A CA 1
ATOM 2590 C C . ALA A 1 342 ? -6.699 -20.857 -71.861 1.00 85.25 342 ALA A C 1
ATOM 2592 O O . ALA A 1 342 ? -7.347 -20.706 -72.900 1.00 85.25 342 ALA A O 1
ATOM 2593 N N . PRO A 1 343 ? -5.559 -21.581 -71.862 1.00 85.62 343 PRO A N 1
ATOM 2594 C CA . PRO A 1 343 ? -5.042 -22.204 -73.080 1.00 85.62 343 PRO A CA 1
ATOM 2595 C C . PRO A 1 343 ? -5.940 -23.333 -73.607 1.00 85.62 343 PRO A C 1
ATOM 2597 O O . PRO A 1 343 ? -6.156 -23.398 -74.814 1.00 85.62 343 PRO A O 1
ATOM 2600 N N . LEU A 1 344 ? -6.539 -24.158 -72.738 1.00 82.94 344 LEU A N 1
ATOM 2601 C CA . LEU A 1 344 ? -7.485 -25.211 -73.152 1.00 82.94 344 LEU A CA 1
ATOM 2602 C C . LEU A 1 344 ? -8.746 -24.641 -73.818 1.00 82.94 344 LEU A C 1
ATOM 2604 O O . LEU A 1 344 ? -9.273 -25.215 -74.774 1.00 82.94 344 LEU A O 1
ATOM 2608 N N . TRP A 1 345 ? -9.239 -23.500 -73.335 1.00 84.06 345 TRP A N 1
ATOM 2609 C CA . TRP A 1 345 ? -10.372 -22.806 -73.939 1.00 84.06 345 TRP A CA 1
ATOM 2610 C C . TRP A 1 345 ? -10.016 -22.250 -75.322 1.00 84.06 345 TRP A C 1
ATOM 2612 O O . TRP A 1 345 ? -10.776 -22.445 -76.273 1.00 84.06 345 TRP A O 1
ATOM 2622 N N . VAL A 1 346 ? -8.836 -21.632 -75.460 1.00 86.00 346 VAL A N 1
ATOM 2623 C CA . VAL A 1 346 ? -8.320 -21.151 -76.752 1.00 86.00 346 VAL A CA 1
ATOM 2624 C C . VAL A 1 346 ? -8.137 -22.311 -77.735 1.00 86.00 346 VAL A C 1
ATOM 2626 O O . VAL A 1 346 ? -8.573 -22.211 -78.884 1.00 86.00 346 VAL A O 1
ATOM 2629 N N . GLU A 1 347 ? -7.568 -23.431 -77.289 1.00 87.56 347 GLU A N 1
ATOM 2630 C CA . GLU A 1 347 ? -7.392 -24.629 -78.112 1.00 87.56 347 GLU A CA 1
ATOM 2631 C C . GLU A 1 347 ? -8.738 -25.185 -78.595 1.00 87.56 347 GLU A C 1
ATOM 2633 O O . GLU A 1 347 ? -8.911 -25.431 -79.790 1.00 87.56 347 GLU A O 1
ATOM 2638 N N . ASN A 1 348 ? -9.732 -25.311 -77.709 1.00 85.56 348 ASN A N 1
ATOM 2639 C CA . ASN A 1 348 ? -11.066 -25.790 -78.080 1.00 85.56 348 ASN A CA 1
ATOM 2640 C C . ASN A 1 348 ? -11.792 -24.854 -79.054 1.00 85.56 348 ASN A C 1
ATOM 2642 O O . ASN A 1 348 ? -12.499 -25.334 -79.943 1.00 85.56 348 ASN A O 1
ATOM 2646 N N . LEU A 1 349 ? -11.604 -23.537 -78.938 1.00 86.38 349 LEU A N 1
ATOM 2647 C CA . LEU A 1 349 ? -12.137 -22.563 -79.896 1.00 86.38 349 LEU A CA 1
ATOM 2648 C C . LEU A 1 349 ? -11.524 -22.728 -81.288 1.00 86.38 349 LEU A C 1
ATOM 2650 O O . LEU A 1 349 ? -12.241 -22.677 -82.292 1.00 86.38 349 LEU A O 1
ATOM 2654 N N . ILE A 1 350 ? -10.212 -22.957 -81.354 1.00 88.06 350 ILE A N 1
ATOM 2655 C CA . ILE A 1 350 ? -9.508 -23.213 -82.614 1.00 88.06 350 ILE A CA 1
ATOM 2656 C C . ILE A 1 350 ? -9.965 -24.553 -83.205 1.00 88.06 350 ILE A C 1
ATOM 2658 O O . ILE A 1 350 ? -10.348 -24.598 -84.375 1.00 88.06 350 ILE A O 1
ATOM 2662 N N . ARG A 1 351 ? -10.037 -25.619 -82.396 1.00 83.56 351 ARG A N 1
ATOM 2663 C CA . ARG A 1 351 ? -10.530 -26.943 -82.818 1.00 83.56 351 ARG A CA 1
ATOM 2664 C C . ARG A 1 351 ? -11.979 -26.912 -83.296 1.00 83.56 351 ARG A C 1
ATOM 2666 O O . ARG A 1 351 ? -12.308 -27.576 -84.275 1.00 83.56 351 ARG A O 1
ATOM 2673 N N . GLN A 1 352 ? -12.860 -26.148 -82.646 1.00 84.38 352 GLN A N 1
ATOM 2674 C CA . GLN A 1 352 ? -14.242 -25.979 -83.106 1.00 84.38 352 GLN A CA 1
ATOM 2675 C C . GLN A 1 352 ? -14.316 -25.244 -84.443 1.00 84.38 352 GLN A C 1
ATOM 2677 O O . GLN A 1 352 ? -15.111 -25.634 -85.299 1.00 84.38 352 GLN A O 1
ATOM 2682 N N . LYS A 1 353 ? -13.499 -24.201 -84.645 1.00 83.31 353 LYS A N 1
ATOM 2683 C CA . LYS A 1 353 ? -13.411 -23.522 -85.946 1.00 83.31 353 LYS A CA 1
ATOM 2684 C C . LYS A 1 353 ? -12.901 -24.463 -87.037 1.00 83.31 353 LYS A C 1
ATOM 2686 O O . LYS A 1 353 ? -13.498 -24.495 -88.107 1.00 83.31 353 LYS A O 1
ATOM 2691 N N . GLN A 1 354 ? -11.864 -25.253 -86.754 1.00 81.19 354 GLN A N 1
ATOM 2692 C CA . GLN A 1 354 ? -11.327 -26.242 -87.694 1.00 81.19 354 GLN A CA 1
ATOM 2693 C C . GLN A 1 354 ? -12.362 -27.317 -88.052 1.00 81.19 354 GLN A C 1
ATOM 2695 O O . GLN A 1 354 ? -12.618 -27.527 -89.231 1.00 81.19 354 GLN A O 1
ATOM 2700 N N . ARG A 1 355 ? -13.055 -27.905 -87.065 1.00 80.69 355 ARG A N 1
ATOM 2701 C CA . ARG A 1 355 ? -14.135 -28.880 -87.315 1.00 80.69 355 ARG A CA 1
ATOM 2702 C C . ARG A 1 355 ? -15.300 -28.304 -88.121 1.00 80.69 355 ARG A C 1
ATOM 2704 O O . ARG A 1 355 ? -15.870 -28.997 -88.954 1.00 80.69 355 ARG A O 1
ATOM 2711 N N . LYS A 1 356 ? -15.681 -27.044 -87.879 1.00 80.81 356 LYS A N 1
ATOM 2712 C CA . LYS A 1 356 ? -16.720 -26.376 -88.682 1.00 80.81 356 LYS A CA 1
ATOM 2713 C C . LYS A 1 356 ? -16.282 -26.185 -90.132 1.00 80.81 356 LYS A C 1
ATOM 2715 O O . LYS A 1 356 ? -17.104 -26.384 -91.017 1.00 80.81 356 LYS A O 1
ATOM 2720 N N . ALA A 1 357 ? -15.018 -25.831 -90.362 1.00 76.81 357 ALA A N 1
ATOM 2721 C CA . ALA A 1 357 ? -14.469 -25.725 -91.708 1.00 76.81 357 ALA A CA 1
ATOM 2722 C C . ALA A 1 357 ? -14.438 -27.096 -92.402 1.00 76.81 357 ALA A C 1
ATOM 2724 O O . ALA A 1 357 ? -14.949 -27.212 -93.508 1.00 76.81 357 ALA A O 1
ATOM 2725 N N . GLU A 1 358 ? -13.936 -28.146 -91.744 1.00 77.12 358 GLU A N 1
ATOM 2726 C CA . GLU A 1 358 ? -13.931 -29.517 -92.287 1.00 77.12 358 GLU A CA 1
ATOM 2727 C C . GLU A 1 358 ? -15.337 -30.012 -92.650 1.00 77.12 358 GLU A C 1
ATOM 2729 O O . GLU A 1 358 ? -15.536 -30.524 -93.748 1.00 77.12 358 GLU A O 1
ATOM 2734 N N . ASN A 1 359 ? -16.334 -29.795 -91.786 1.00 75.06 359 ASN A N 1
ATOM 2735 C CA . ASN A 1 359 ? -17.718 -30.170 -92.083 1.00 75.06 359 ASN A CA 1
ATOM 2736 C C . ASN A 1 359 ? -18.310 -29.372 -93.260 1.00 75.06 359 ASN A C 1
ATOM 2738 O O . ASN A 1 359 ? -19.129 -29.907 -93.999 1.00 75.06 359 ASN A O 1
ATOM 2742 N N . GLN A 1 360 ? -17.913 -28.107 -93.449 1.00 73.12 360 GLN A N 1
ATOM 2743 C CA . GLN A 1 360 ? -18.326 -27.310 -94.612 1.00 73.12 360 GLN A CA 1
ATOM 2744 C C . GLN A 1 360 ? -17.678 -27.805 -95.910 1.00 73.12 360 GLN A C 1
ATOM 2746 O O . GLN A 1 360 ? -18.358 -27.864 -96.930 1.00 73.12 360 GLN A O 1
ATOM 2751 N N . TYR A 1 361 ? -16.402 -28.203 -95.873 1.00 71.00 361 TYR A N 1
ATOM 2752 C CA . TYR A 1 361 ? -15.734 -28.813 -97.026 1.00 71.00 361 TYR A CA 1
ATOM 2753 C C . TYR A 1 361 ? -16.336 -30.180 -97.379 1.00 71.00 361 TYR A C 1
ATOM 2755 O O . TYR A 1 361 ? -16.578 -30.437 -98.555 1.00 71.00 361 TYR A O 1
ATOM 2763 N N . ALA A 1 362 ? -16.640 -31.022 -96.384 1.00 69.50 362 ALA A N 1
ATOM 2764 C CA . ALA A 1 362 ? -17.294 -32.317 -96.590 1.00 69.50 362 ALA A CA 1
ATOM 2765 C C . ALA A 1 362 ? -18.708 -32.169 -97.186 1.00 69.50 362 ALA A C 1
ATOM 2767 O O . ALA A 1 362 ? -19.043 -32.855 -98.145 1.00 69.50 362 ALA A O 1
ATOM 2768 N N . ALA A 1 363 ? -19.503 -31.209 -96.698 1.00 67.19 363 ALA A N 1
ATOM 2769 C CA . ALA A 1 363 ? -20.827 -30.920 -97.258 1.00 67.19 363 ALA A CA 1
ATOM 2770 C C . ALA A 1 363 ? -20.770 -30.433 -98.720 1.00 67.19 363 ALA A C 1
ATOM 2772 O O . ALA A 1 363 ? -21.670 -30.727 -99.496 1.00 67.19 363 ALA A O 1
ATOM 2773 N N . GLN A 1 364 ? -19.701 -29.734 -99.120 1.00 61.00 364 GLN A N 1
ATOM 2774 C CA . GLN A 1 364 ? -19.487 -29.318 -100.513 1.00 61.00 364 GLN A CA 1
ATOM 2775 C C . GLN A 1 364 ? -18.990 -30.449 -101.424 1.00 61.00 364 GLN A C 1
ATOM 2777 O O . GLN A 1 364 ? -19.085 -30.327 -102.641 1.00 61.00 364 GLN A O 1
ATOM 2782 N N . THR A 1 365 ? -18.444 -31.535 -100.867 1.00 60.81 365 THR A N 1
ATOM 2783 C CA . THR A 1 365 ? -17.986 -32.691 -101.657 1.00 60.81 365 THR A CA 1
ATOM 2784 C C . THR A 1 365 ? -19.082 -33.733 -101.881 1.00 60.81 365 THR A C 1
ATOM 2786 O O . THR A 1 365 ? -18.961 -34.522 -102.809 1.00 60.81 365 THR A O 1
ATOM 2789 N N . GLU A 1 366 ? -20.156 -33.720 -101.084 1.00 58.47 366 GLU A N 1
ATOM 2790 C CA . GLU A 1 366 ? -21.343 -34.573 -101.279 1.00 58.47 366 GLU A CA 1
ATOM 2791 C C . GLU A 1 366 ? -22.370 -33.989 -102.276 1.00 58.47 366 GLU A C 1
ATOM 2793 O O . GLU A 1 366 ? -23.302 -34.687 -102.666 1.00 58.47 366 GLU A O 1
ATOM 2798 N N . GLU A 1 367 ? -22.204 -32.737 -102.722 1.00 54.19 367 GLU A N 1
ATOM 2799 C CA . GLU A 1 367 ? -23.054 -32.086 -103.741 1.00 54.19 367 GLU A CA 1
ATOM 2800 C C . GLU A 1 367 ? -22.555 -32.263 -105.196 1.00 54.19 367 GLU A C 1
ATOM 2802 O O . GLU A 1 367 ? -23.089 -31.619 -106.103 1.00 54.19 367 GLU A O 1
ATOM 2807 N N . PHE A 1 368 ? -21.569 -33.137 -105.444 1.00 47.72 368 PHE A N 1
ATOM 2808 C CA . PHE A 1 368 ? -21.057 -33.459 -106.788 1.00 47.72 368 PHE A CA 1
ATOM 2809 C C . PHE A 1 368 ? -21.350 -34.890 -107.237 1.00 47.72 368 PHE A C 1
ATOM 2811 O O . PHE A 1 368 ? -21.092 -35.831 -106.453 1.00 47.72 368 PHE A O 1
#